Protein AF-A0A0N7L789-F1 (afdb_monomer_lite)

Structure (mmCIF, N/CA/C/O backbone):
data_AF-A0A0N7L789-F1
#
_entry.id   AF-A0A0N7L789-F1
#
loop_
_atom_site.group_PDB
_atom_site.id
_atom_site.type_symbol
_atom_site.label_atom_id
_atom_site.label_alt_id
_atom_site.label_comp_id
_atom_site.label_asym_id
_atom_site.label_entity_id
_atom_site.label_seq_id
_atom_site.pdbx_PDB_ins_code
_atom_site.Cartn_x
_atom_site.Cartn_y
_atom_site.Cartn_z
_atom_site.occupancy
_atom_site.B_iso_or_equiv
_atom_site.auth_seq_id
_atom_site.auth_comp_id
_atom_site.auth_asym_id
_atom_site.auth_atom_id
_atom_site.pdbx_PDB_model_num
ATOM 1 N N . MET A 1 1 ? -2.861 2.658 2.288 1.00 87.25 1 MET A N 1
ATOM 2 C CA . MET A 1 1 ? -3.423 1.443 1.638 1.00 87.25 1 MET A CA 1
ATOM 3 C C . MET A 1 1 ? -4.898 1.288 1.989 1.00 87.25 1 MET A C 1
ATOM 5 O O . MET A 1 1 ? -5.716 1.058 1.113 1.00 87.25 1 MET A O 1
ATOM 9 N N . GLU A 1 2 ? -5.233 1.532 3.246 1.00 91.94 2 GLU A N 1
ATOM 10 C CA . GLU A 1 2 ? -6.555 1.595 3.853 1.00 91.94 2 GLU A CA 1
ATOM 11 C C . GLU A 1 2 ? -7.545 2.447 3.046 1.00 91.94 2 GLU A C 1
ATOM 13 O O . GLU A 1 2 ? -8.594 1.939 2.666 1.00 91.94 2 GLU A O 1
ATOM 18 N N . ARG A 1 3 ? -7.196 3.701 2.699 1.00 93.62 3 ARG A N 1
ATOM 19 C CA . ARG A 1 3 ? -8.057 4.570 1.865 1.00 93.62 3 ARG A CA 1
ATOM 20 C C . ARG A 1 3 ? -8.415 3.917 0.522 1.00 93.62 3 ARG A C 1
ATOM 22 O O . ARG A 1 3 ? -9.584 3.836 0.173 1.00 93.62 3 ARG A O 1
ATOM 29 N N . ALA A 1 4 ? -7.423 3.360 -0.177 1.00 92.62 4 ALA A N 1
ATOM 30 C CA . ALA A 1 4 ? -7.643 2.660 -1.444 1.00 92.62 4 ALA A CA 1
ATOM 31 C C . ALA A 1 4 ? -8.462 1.365 -1.274 1.00 92.62 4 ALA A C 1
ATOM 33 O O . ALA A 1 4 ? -9.243 1.011 -2.151 1.00 92.62 4 ALA A O 1
ATOM 34 N N . ALA A 1 5 ? -8.297 0.655 -0.153 1.00 92.62 5 ALA A N 1
ATOM 35 C CA . ALA A 1 5 ? -9.065 -0.551 0.152 1.00 92.62 5 ALA A CA 1
ATOM 36 C C . ALA A 1 5 ? -10.538 -0.251 0.483 1.00 92.62 5 ALA A C 1
ATOM 38 O O . ALA A 1 5 ? -11.399 -1.080 0.202 1.00 92.62 5 ALA A O 1
ATOM 39 N N . ILE A 1 6 ? -10.829 0.913 1.069 1.00 91.00 6 ILE A N 1
ATOM 40 C CA . ILE A 1 6 ? -12.198 1.371 1.354 1.00 91.00 6 ILE A CA 1
ATOM 41 C C . ILE A 1 6 ? -12.919 1.792 0.070 1.00 91.00 6 ILE A C 1
ATOM 43 O O . ILE A 1 6 ? -14.092 1.482 -0.104 1.00 91.00 6 ILE A O 1
ATOM 47 N N . GLU A 1 7 ? -12.222 2.457 -0.850 1.00 89.38 7 GLU A N 1
ATOM 48 C CA . GLU A 1 7 ? -12.803 2.910 -2.122 1.00 89.38 7 GLU A CA 1
ATOM 49 C C . GLU A 1 7 ? -12.969 1.778 -3.152 1.00 89.38 7 GLU A C 1
ATOM 51 O O . GLU A 1 7 ? -13.727 1.909 -4.114 1.00 89.38 7 GLU A O 1
ATOM 56 N N . ASN A 1 8 ? -12.269 0.655 -2.974 1.00 91.75 8 ASN A N 1
ATOM 57 C CA . ASN A 1 8 ? -12.313 -0.461 -3.909 1.00 91.75 8 ASN A CA 1
ATOM 58 C C . ASN A 1 8 ? -13.435 -1.457 -3.545 1.00 91.75 8 ASN A C 1
ATOM 60 O O . ASN A 1 8 ? -13.334 -2.149 -2.530 1.00 91.75 8 ASN A O 1
ATOM 64 N N . PRO A 1 9 ? -14.452 -1.649 -4.410 1.00 91.50 9 PRO A N 1
ATOM 65 C CA . PRO A 1 9 ? -15.594 -2.521 -4.121 1.00 91.50 9 PRO A CA 1
ATOM 66 C C . PRO A 1 9 ? -15.236 -4.013 -4.027 1.00 91.50 9 PRO A C 1
ATOM 68 O O . PRO A 1 9 ? -16.057 -4.820 -3.599 1.00 91.50 9 PRO A O 1
ATOM 71 N N . LYS A 1 10 ? -14.028 -4.408 -4.450 1.00 93.31 10 LYS A N 1
ATOM 72 C CA . LYS A 1 10 ? -13.547 -5.797 -4.383 1.00 93.31 10 LYS A CA 1
ATOM 73 C C . LYS A 1 10 ? -12.854 -6.129 -3.065 1.00 93.31 10 LYS A C 1
ATOM 75 O O . LYS A 1 10 ? -12.485 -7.282 -2.856 1.00 93.31 10 LYS A O 1
ATOM 80 N N . THR A 1 11 ? -12.630 -5.143 -2.204 1.00 92.75 11 THR A N 1
ATOM 81 C CA . THR A 1 11 ? -11.923 -5.324 -0.938 1.00 92.75 11 THR A CA 1
ATOM 82 C C . THR A 1 11 ? -12.786 -4.894 0.232 1.00 92.75 11 THR A C 1
ATOM 84 O O . THR A 1 11 ? -13.657 -4.041 0.114 1.00 92.75 11 THR A O 1
ATOM 87 N N . LYS A 1 12 ? -12.529 -5.495 1.394 1.00 92.88 12 LYS A N 1
ATOM 88 C CA . LYS A 1 12 ? -13.149 -5.097 2.653 1.00 92.88 12 LYS A CA 1
ATOM 89 C C . LYS A 1 12 ? -12.060 -4.925 3.698 1.00 92.88 12 LYS A C 1
ATOM 91 O O . LYS A 1 12 ? -11.431 -5.898 4.105 1.00 92.88 12 LYS A O 1
ATOM 96 N N . PHE A 1 13 ? -11.833 -3.688 4.126 1.00 94.81 13 PHE A N 1
ATOM 97 C CA . PHE A 1 13 ? -10.891 -3.395 5.201 1.00 94.81 13 PHE A CA 1
ATOM 98 C C . PHE A 1 13 ? -11.554 -3.698 6.550 1.00 94.81 13 PHE A C 1
ATOM 100 O O . PHE A 1 13 ? -12.565 -3.094 6.878 1.00 94.81 13 PHE A O 1
ATOM 107 N N . VAL A 1 14 ? -11.069 -4.686 7.303 1.00 95.56 14 VAL A N 1
ATOM 108 C CA . VAL A 1 14 ? -11.799 -5.200 8.485 1.00 95.56 14 VAL A CA 1
ATOM 109 C C . VAL A 1 14 ? -11.109 -4.931 9.814 1.00 95.56 14 VAL A C 1
ATOM 111 O O . VAL A 1 14 ? -11.782 -4.869 10.843 1.00 95.56 14 VAL A O 1
ATOM 114 N N . ALA A 1 15 ? -9.788 -4.763 9.809 1.00 96.00 15 ALA A N 1
ATOM 115 C CA . ALA A 1 15 ? -9.020 -4.556 11.023 1.00 96.00 15 ALA A CA 1
ATOM 116 C C . ALA A 1 15 ? -7.712 -3.808 10.779 1.00 96.00 15 ALA A C 1
ATOM 118 O O . ALA A 1 15 ? -7.144 -3.865 9.690 1.00 96.00 15 ALA A O 1
ATOM 119 N N . ILE A 1 16 ? -7.217 -3.183 11.843 1.00 95.25 16 ILE A N 1
ATOM 120 C CA . ILE A 1 16 ? -5.899 -2.564 11.940 1.00 95.25 16 ILE A CA 1
ATOM 121 C C . ILE A 1 16 ? -5.268 -2.933 13.286 1.00 95.25 16 ILE A C 1
ATOM 123 O O . ILE A 1 16 ? -5.966 -3.072 14.290 1.00 95.25 16 ILE A O 1
ATOM 127 N N . ASN A 1 17 ? -3.948 -3.100 13.318 1.00 93.06 17 ASN A N 1
ATOM 128 C CA . ASN A 1 17 ? -3.198 -3.235 14.561 1.00 93.06 17 ASN A CA 1
ATOM 129 C C . ASN A 1 17 ? -2.190 -2.103 14.665 1.00 93.06 17 ASN A C 1
ATOM 131 O O . ASN A 1 17 ? -1.364 -1.957 13.769 1.00 93.06 17 ASN A O 1
ATOM 135 N N . GLU A 1 18 ? -2.230 -1.365 15.768 1.00 92.31 18 GLU A N 1
ATOM 136 C CA . GLU A 1 18 ? -1.277 -0.298 16.021 1.00 92.31 18 GLU A CA 1
ATOM 137 C C . GLU A 1 18 ? -0.991 -0.144 17.530 1.00 92.31 18 GLU A C 1
ATOM 139 O O . GLU A 1 18 ? -1.842 0.333 18.289 1.00 92.31 18 GLU A O 1
ATOM 144 N N . PRO A 1 19 ? 0.188 -0.593 18.007 1.00 90.31 19 PRO A N 1
ATOM 145 C CA . PRO A 1 19 ? 0.523 -0.623 19.430 1.00 90.31 19 PRO A CA 1
ATOM 146 C C . PRO A 1 19 ? 1.096 0.691 19.983 1.00 90.31 19 PRO A C 1
ATOM 148 O O . PRO A 1 19 ? 1.382 0.760 21.181 1.00 90.31 19 PRO A O 1
ATOM 151 N N . PHE A 1 20 ? 1.322 1.709 19.147 1.00 90.94 20 PHE A N 1
ATOM 152 C CA . PHE A 1 20 ? 1.989 2.952 19.547 1.00 90.94 20 PHE A CA 1
ATOM 153 C C . PHE A 1 20 ? 1.097 4.193 19.445 1.00 90.94 20 PHE A C 1
ATOM 155 O O . PHE A 1 20 ? 1.514 5.266 19.883 1.00 90.94 20 PHE A O 1
ATOM 162 N N . MET A 1 21 ? -0.123 4.072 18.912 1.00 92.44 21 MET A N 1
ATOM 163 C CA . MET A 1 21 ? -1.049 5.196 18.745 1.00 92.44 21 MET A CA 1
ATOM 164 C C . MET A 1 21 ? -2.389 4.962 19.445 1.00 92.44 21 MET A C 1
ATOM 166 O O . MET A 1 21 ? -2.890 3.844 19.523 1.00 92.44 21 MET A O 1
ATOM 170 N N . GLY A 1 22 ? -2.985 6.045 19.947 1.00 94.00 22 GLY A N 1
ATOM 171 C CA . GLY A 1 22 ? -4.347 6.035 20.480 1.00 94.00 22 GLY A CA 1
ATOM 172 C C . GLY A 1 22 ? -5.397 6.129 19.372 1.00 94.00 22 GLY A C 1
ATOM 173 O O . GLY A 1 22 ? -5.143 6.703 18.314 1.00 94.00 22 GLY A O 1
ATOM 174 N N . LEU A 1 23 ? -6.597 5.609 19.636 1.00 95.12 23 LEU A N 1
ATOM 175 C CA . LEU A 1 23 ? -7.689 5.510 18.660 1.00 95.12 23 LEU A CA 1
ATOM 176 C C . LEU A 1 23 ? -8.078 6.859 18.029 1.00 95.12 23 LEU A C 1
ATOM 178 O O . LEU A 1 23 ? -8.189 6.961 16.810 1.00 95.12 23 LEU A O 1
ATOM 182 N N . GLU A 1 24 ? -8.214 7.908 18.843 1.00 95.31 24 GLU A N 1
ATOM 183 C CA . GLU A 1 24 ? -8.532 9.262 18.359 1.00 95.31 24 GLU A CA 1
ATOM 184 C C . GLU A 1 24 ? -7.444 9.817 17.436 1.00 95.31 24 GLU A C 1
ATOM 186 O O . GLU A 1 24 ? -7.722 10.488 16.441 1.00 95.31 24 GLU A O 1
ATOM 191 N N . TYR A 1 25 ? -6.184 9.495 17.731 1.00 95.81 25 TYR A N 1
ATOM 192 C CA . TYR A 1 25 ? -5.067 9.926 16.906 1.00 95.81 25 TYR A CA 1
ATOM 193 C C . TYR A 1 25 ? -5.020 9.163 15.578 1.00 95.81 25 TYR A C 1
ATOM 195 O O . TYR A 1 25 ? -4.766 9.767 14.538 1.00 95.81 25 TYR A O 1
ATOM 203 N N . MET A 1 26 ? -5.357 7.868 15.582 1.00 96.12 26 MET A N 1
ATOM 204 C CA . MET A 1 26 ? -5.534 7.100 14.346 1.00 96.12 26 MET A CA 1
ATOM 205 C C . MET A 1 26 ? -6.643 7.698 13.473 1.00 96.12 26 MET A C 1
ATOM 207 O O . MET A 1 26 ? -6.434 7.885 12.277 1.00 96.12 26 MET A O 1
ATOM 211 N N . ALA A 1 27 ? -7.796 8.046 14.056 1.00 96.62 27 ALA A N 1
ATOM 212 C CA . ALA A 1 27 ? -8.896 8.684 13.331 1.00 96.62 27 ALA A CA 1
ATOM 213 C C . ALA A 1 27 ? -8.469 10.032 12.726 1.00 96.62 27 ALA A C 1
ATOM 215 O O . ALA A 1 27 ? -8.740 10.307 11.555 1.00 96.62 27 ALA A O 1
ATOM 216 N N . TYR A 1 28 ? -7.737 10.846 13.493 1.00 96.69 28 TYR A N 1
ATOM 217 C CA . TYR A 1 28 ? -7.172 12.106 13.016 1.00 96.69 28 TYR A CA 1
ATOM 218 C C . TYR A 1 28 ? -6.221 11.908 11.824 1.00 96.69 28 TYR A C 1
ATOM 220 O O . TYR A 1 28 ? -6.418 12.540 10.784 1.00 96.69 28 TYR A O 1
ATOM 228 N N . LEU A 1 29 ? -5.234 11.012 11.939 1.00 95.88 29 LEU A N 1
ATOM 229 C CA . LEU A 1 29 ? -4.272 10.725 10.865 1.00 95.88 29 LEU A CA 1
ATOM 230 C C . LEU A 1 29 ? -4.946 10.113 9.635 1.00 95.88 29 LEU A C 1
ATOM 232 O O . LEU A 1 29 ? -4.585 10.423 8.503 1.00 95.88 29 LEU A O 1
ATOM 236 N N . PHE A 1 30 ? -5.974 9.288 9.835 1.00 95.75 30 PHE A N 1
ATOM 237 C CA . PHE A 1 30 ? -6.756 8.767 8.724 1.00 95.75 30 PHE A CA 1
ATOM 238 C C . PHE A 1 30 ? -7.512 9.893 8.006 1.00 95.75 30 PHE A C 1
ATOM 240 O O . PHE A 1 30 ? -7.550 9.921 6.774 1.00 95.75 30 PHE A O 1
ATOM 247 N N . LYS A 1 31 ? -8.097 10.844 8.746 1.00 96.81 31 LYS A N 1
ATOM 248 C CA . LYS A 1 31 ? -8.887 11.951 8.189 1.00 96.81 31 LYS A CA 1
ATOM 249 C C . LYS A 1 31 ? -8.030 13.000 7.485 1.00 96.81 31 LYS A C 1
ATOM 251 O O . LYS A 1 31 ? -8.480 13.549 6.479 1.00 96.81 31 LYS A O 1
ATOM 256 N N . TYR A 1 32 ? -6.828 13.279 7.977 1.00 96.62 32 TYR A N 1
ATOM 257 C CA . TYR A 1 32 ? -5.975 14.358 7.485 1.00 96.62 32 TYR A CA 1
ATOM 258 C C . TYR A 1 32 ? -4.617 13.829 7.032 1.00 96.62 32 TYR A C 1
ATOM 260 O O . TYR A 1 32 ? -3.809 13.390 7.840 1.00 96.62 32 TYR A O 1
ATOM 268 N N . ASP A 1 33 ? -4.359 13.939 5.730 1.00 95.44 33 ASP A N 1
ATOM 269 C CA . ASP A 1 33 ? -3.074 13.609 5.118 1.00 95.44 33 ASP A CA 1
ATOM 270 C C . ASP A 1 33 ? -2.545 14.851 4.388 1.00 95.44 33 ASP A C 1
ATOM 272 O O . ASP A 1 33 ? -3.302 15.555 3.711 1.00 95.44 33 ASP A O 1
ATOM 276 N N . LEU A 1 34 ? -1.261 15.160 4.560 1.00 93.06 34 LEU A N 1
ATOM 277 C CA . LEU A 1 34 ? -0.644 16.339 3.950 1.00 93.06 34 LEU A CA 1
ATOM 278 C C . LEU A 1 34 ? -0.497 16.187 2.429 1.00 93.06 34 LEU A C 1
ATOM 280 O O . LEU A 1 34 ? -0.681 17.152 1.688 1.00 93.06 34 LEU A O 1
ATOM 284 N N . THR A 1 35 ? -0.193 14.977 1.970 1.00 91.44 35 THR A N 1
ATOM 285 C CA . THR A 1 35 ? 0.057 14.637 0.570 1.00 91.44 35 THR A CA 1
ATOM 286 C C . THR A 1 35 ? -1.251 14.321 -0.145 1.00 91.44 35 THR A C 1
ATOM 288 O O . THR A 1 35 ? -1.586 14.939 -1.155 1.00 91.44 35 THR A O 1
ATOM 291 N N . HIS A 1 36 ? -2.037 13.399 0.409 1.00 92.38 36 HIS A N 1
ATOM 292 C CA . HIS A 1 36 ? -3.281 12.906 -0.187 1.00 92.38 36 HIS A CA 1
ATOM 293 C C . HIS A 1 36 ? -4.522 13.663 0.293 1.00 92.38 36 HIS A C 1
ATOM 295 O O . HIS A 1 36 ? -5.647 13.230 0.047 1.00 92.38 36 HIS A O 1
ATOM 301 N N . ARG A 1 37 ? -4.322 14.808 0.957 1.00 93.81 37 ARG A N 1
ATOM 302 C CA . ARG A 1 37 ? -5.371 15.710 1.448 1.00 93.81 37 ARG A CA 1
ATOM 303 C C . ARG A 1 37 ? -6.307 15.035 2.462 1.00 93.81 37 ARG A C 1
ATOM 305 O O . ARG A 1 37 ? -6.108 13.913 2.941 1.00 93.81 37 ARG A O 1
ATOM 312 N N . LYS A 1 38 ? -7.339 15.785 2.841 1.00 96.62 38 LYS A N 1
ATOM 313 C CA . LYS A 1 38 ? -8.399 15.338 3.741 1.00 96.62 38 LYS A CA 1
ATOM 314 C C . LYS A 1 38 ? -9.193 14.195 3.099 1.00 96.62 38 LYS A C 1
ATOM 316 O O . LYS A 1 38 ? -9.591 14.302 1.945 1.00 96.62 38 LYS A O 1
ATOM 321 N N . PHE A 1 39 ? -9.466 13.140 3.862 1.00 96.31 39 PHE A N 1
ATOM 322 C CA . PHE A 1 39 ? -10.419 12.108 3.462 1.00 96.31 39 PHE A CA 1
ATOM 323 C C . PHE A 1 39 ? -11.837 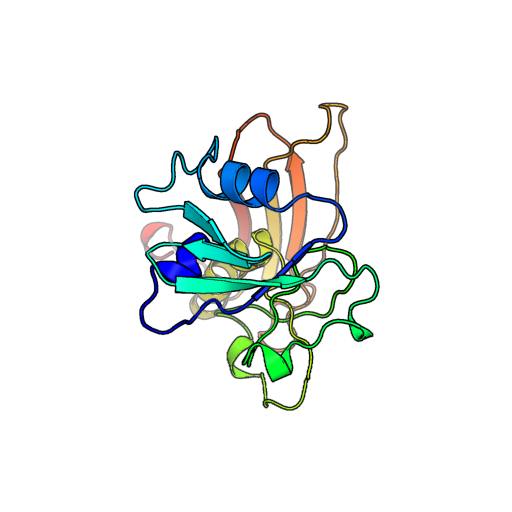12.689 3.466 1.00 96.31 39 PHE A C 1
ATOM 325 O O . PHE A 1 39 ? -12.246 13.339 4.437 1.00 96.31 39 PHE A O 1
ATOM 332 N N . ASN A 1 40 ? -12.588 12.493 2.386 1.00 94.25 40 ASN A N 1
ATOM 333 C CA . ASN A 1 40 ? -13.830 13.237 2.166 1.00 94.25 40 ASN A CA 1
ATOM 334 C C . ASN A 1 40 ? -15.003 12.739 3.022 1.00 94.25 40 ASN A C 1
ATOM 336 O O . ASN A 1 40 ? -15.857 13.542 3.387 1.00 94.25 40 ASN A O 1
ATOM 340 N N . ASP A 1 41 ? -14.996 11.471 3.425 1.00 95.06 41 ASP A N 1
ATOM 341 C CA . ASP A 1 41 ? -16.125 10.826 4.105 1.00 95.06 41 ASP A CA 1
ATOM 342 C C . ASP A 1 41 ? -15.936 10.711 5.633 1.00 95.06 41 ASP A C 1
ATOM 344 O O . ASP A 1 41 ? -14.925 11.170 6.178 1.00 95.06 41 ASP A O 1
ATOM 348 N N . SER A 1 42 ? -16.914 10.171 6.360 1.00 95.75 42 SER A N 1
ATOM 349 C CA . SER A 1 42 ? -16.911 10.085 7.822 1.00 95.75 42 SER A CA 1
ATOM 350 C C . SER A 1 42 ? -15.785 9.199 8.357 1.00 95.75 42 SER A C 1
ATOM 352 O O . SER A 1 42 ? -15.451 8.151 7.804 1.00 95.75 42 SER A O 1
ATOM 354 N N . VAL A 1 43 ? -15.176 9.666 9.447 1.00 97.06 43 VAL A N 1
ATOM 355 C CA . VAL A 1 43 ? -14.145 8.954 10.206 1.00 97.06 43 VAL A CA 1
ATOM 356 C C . VAL A 1 43 ? -14.427 9.244 11.669 1.00 97.06 43 VAL A C 1
ATOM 358 O O . VAL A 1 43 ? -14.306 10.386 12.111 1.00 97.06 43 VAL A O 1
ATOM 361 N N . GLU A 1 44 ? -14.849 8.220 12.390 1.00 96.38 44 GLU A N 1
ATOM 362 C CA . GLU A 1 44 ? -15.321 8.303 13.766 1.00 96.38 44 GLU A CA 1
ATOM 363 C C . GLU A 1 44 ? -14.694 7.183 14.600 1.00 96.38 44 GLU A C 1
ATOM 365 O O . GLU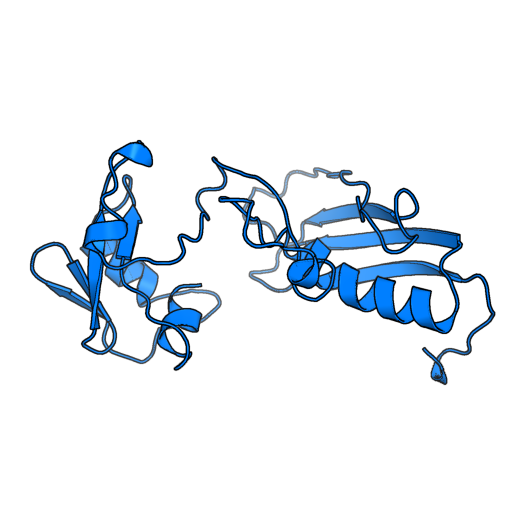 A 1 44 ? -14.157 6.204 14.073 1.00 96.38 44 GLU A O 1
ATOM 370 N N . THR A 1 45 ? -14.780 7.310 15.918 1.00 96.75 45 THR A N 1
ATOM 371 C CA . THR A 1 45 ? -14.369 6.281 16.871 1.00 96.75 45 THR A CA 1
ATOM 372 C C . THR A 1 45 ? -15.603 5.772 17.613 1.00 96.75 45 THR A C 1
ATOM 374 O O . THR A 1 45 ? -16.497 6.535 17.984 1.00 96.75 45 THR A O 1
ATOM 377 N N . LYS A 1 46 ? -15.710 4.455 17.813 1.00 94.00 46 LYS A N 1
ATOM 378 C CA . LYS A 1 46 ? -16.832 3.852 18.544 1.00 94.00 46 LYS A CA 1
ATOM 379 C C . LYS A 1 46 ? -16.402 2.577 19.249 1.00 94.00 46 LYS A C 1
ATOM 381 O O . LYS A 1 46 ? -16.000 1.617 18.601 1.00 94.00 46 LYS A O 1
ATOM 386 N N . ILE A 1 47 ? -16.546 2.549 20.576 1.00 91.25 47 ILE A N 1
ATOM 387 C CA . ILE A 1 47 ? -16.343 1.351 21.415 1.00 91.25 47 ILE A CA 1
ATOM 388 C C . ILE A 1 47 ? -14.996 0.673 21.086 1.00 91.25 47 ILE A C 1
ATOM 390 O O . ILE A 1 47 ? -14.941 -0.490 20.697 1.00 91.25 47 ILE A O 1
ATOM 394 N N . GLY A 1 48 ? -13.901 1.437 21.150 1.00 92.75 48 GLY A N 1
ATOM 395 C CA . GLY A 1 48 ? -12.552 0.920 20.886 1.00 92.75 48 GLY A CA 1
ATOM 396 C C . GLY A 1 48 ? -12.223 0.635 19.415 1.00 92.75 48 GLY A C 1
ATOM 397 O O . GLY A 1 48 ? -11.125 0.172 19.141 1.00 92.75 48 GLY A O 1
ATOM 398 N N . ASN A 1 49 ? -13.130 0.919 18.476 1.00 96.06 49 ASN A N 1
ATOM 399 C CA . ASN A 1 49 ? -12.962 0.661 17.046 1.00 96.06 49 ASN A CA 1
ATOM 400 C C . ASN A 1 49 ? -13.023 1.953 16.225 1.00 96.06 49 ASN A C 1
ATOM 402 O O . ASN A 1 49 ? -13.554 2.967 16.686 1.00 96.06 49 ASN A O 1
ATOM 406 N N . LEU A 1 50 ? -12.523 1.901 14.990 1.00 96.38 50 LEU A N 1
ATOM 407 C CA . LEU A 1 50 ? -12.747 2.960 14.006 1.00 96.38 50 LEU A CA 1
ATOM 408 C C . LEU A 1 50 ? -14.052 2.692 13.255 1.00 96.38 50 LEU A C 1
ATOM 410 O O . LEU A 1 50 ? -14.413 1.542 13.003 1.00 96.38 50 LEU A O 1
ATOM 414 N N . VAL A 1 51 ? -14.747 3.754 12.875 1.00 96.56 51 VAL A N 1
ATOM 415 C CA . VAL A 1 51 ? -15.907 3.709 11.988 1.00 96.56 51 VAL A CA 1
ATOM 416 C C . VAL A 1 51 ? -15.617 4.632 10.813 1.00 96.56 51 VAL A C 1
ATOM 418 O O . VAL A 1 51 ? -15.523 5.844 10.984 1.00 96.56 51 VAL A O 1
ATOM 421 N N . ILE A 1 52 ? -15.431 4.061 9.626 1.00 95.44 52 ILE A N 1
ATOM 422 C CA . ILE A 1 52 ? -15.045 4.799 8.419 1.00 95.44 52 ILE A CA 1
ATOM 423 C C . ILE A 1 52 ? -16.119 4.574 7.367 1.00 95.44 52 ILE A C 1
ATOM 425 O O . ILE A 1 52 ? -16.401 3.425 7.037 1.00 95.44 52 ILE A O 1
ATOM 429 N N . THR A 1 53 ? -16.761 5.638 6.879 1.00 93.88 53 THR A N 1
ATOM 430 C CA . THR A 1 53 ? -17.897 5.522 5.940 1.00 93.88 53 THR A CA 1
ATOM 431 C C . THR A 1 53 ? -18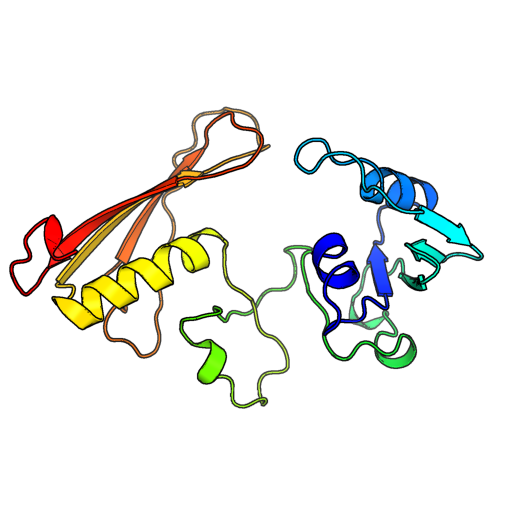.993 4.585 6.494 1.00 93.88 53 THR A C 1
ATOM 433 O O . THR A 1 53 ? -19.588 3.767 5.799 1.00 93.88 53 THR A O 1
ATOM 436 N N . GLY A 1 54 ? -19.218 4.630 7.813 1.00 92.88 54 GLY A N 1
ATOM 437 C CA . GLY A 1 54 ? -20.157 3.744 8.518 1.00 92.88 54 GLY A CA 1
ATOM 438 C C . GLY A 1 54 ? -19.689 2.290 8.709 1.00 92.88 54 GLY A C 1
ATOM 439 O O . GLY A 1 54 ? -20.343 1.531 9.426 1.00 92.88 54 GLY A O 1
ATOM 440 N N . GLN A 1 55 ? -18.552 1.887 8.137 1.00 92.81 55 GLN A N 1
ATOM 441 C CA . GLN A 1 55 ? -17.972 0.561 8.326 1.00 92.81 55 GLN A CA 1
ATOM 442 C C . GLN A 1 55 ? -17.139 0.496 9.607 1.00 92.81 55 GLN A C 1
ATOM 444 O O . GLN A 1 55 ? -16.212 1.279 9.799 1.00 92.81 55 GLN A O 1
ATOM 449 N N . VAL A 1 56 ? -17.426 -0.490 10.460 1.00 95.50 56 VAL A N 1
ATOM 450 C CA . VAL A 1 56 ? -16.642 -0.757 11.674 1.00 95.50 56 VAL A CA 1
ATOM 451 C C . VAL A 1 56 ? -15.350 -1.495 11.319 1.00 95.50 56 VAL A C 1
ATOM 453 O O . VAL A 1 56 ? -15.390 -2.565 10.709 1.00 95.50 56 VAL A O 1
ATOM 456 N N . ILE A 1 57 ? -14.219 -0.940 11.748 1.00 96.44 57 ILE A N 1
ATOM 457 C CA . ILE A 1 57 ? -12.874 -1.496 11.600 1.00 96.44 57 ILE A CA 1
ATOM 458 C C . ILE A 1 57 ? -12.357 -1.872 12.986 1.00 96.44 57 ILE A C 1
ATOM 460 O O . ILE A 1 57 ? -12.228 -1.009 13.859 1.00 96.44 57 ILE A O 1
ATOM 464 N N . GLN A 1 58 ? -12.051 -3.153 13.185 1.00 96.38 58 GLN A N 1
ATOM 465 C CA . GLN A 1 58 ? -11.548 -3.638 14.468 1.00 96.38 58 GLN A CA 1
ATOM 466 C C . GLN A 1 58 ? -10.132 -3.128 14.731 1.00 96.38 58 GLN A C 1
ATOM 468 O O . GLN A 1 58 ? -9.261 -3.253 13.871 1.00 96.38 58 GLN A O 1
ATOM 473 N N . VAL A 1 59 ? -9.892 -2.572 15.916 1.00 96.19 59 VAL A N 1
ATOM 474 C CA . VAL A 1 59 ? -8.572 -2.044 16.285 1.00 96.19 59 VAL A CA 1
ATOM 475 C C . VAL A 1 59 ? -7.917 -2.946 17.321 1.00 96.19 59 VAL A C 1
ATOM 477 O O . VAL A 1 59 ? -8.480 -3.234 18.376 1.00 96.19 59 VAL A O 1
ATOM 480 N N . PHE A 1 60 ? -6.693 -3.366 17.024 1.00 94.81 60 PHE A N 1
ATOM 481 C CA . PHE A 1 60 ? -5.808 -4.074 17.938 1.00 94.81 60 PHE A CA 1
ATOM 482 C C . PHE A 1 60 ? -4.620 -3.183 18.314 1.00 94.81 60 PHE A C 1
ATOM 484 O O . PHE A 1 60 ? -4.260 -2.259 17.588 1.00 94.81 60 PHE A O 1
ATOM 491 N N . SER A 1 61 ? -3.997 -3.463 19.457 1.00 93.00 61 SER A N 1
ATOM 492 C CA . SER A 1 61 ? -2.836 -2.709 19.954 1.00 93.00 61 SER A CA 1
ATOM 493 C C . SER A 1 61 ? -1.764 -3.661 20.498 1.00 93.00 61 SER A C 1
ATOM 495 O O . SER A 1 61 ? -1.206 -3.482 21.579 1.00 93.00 61 SER A O 1
ATOM 497 N N . ALA A 1 62 ? -1.515 -4.754 19.773 1.00 87.31 62 ALA A N 1
ATOM 498 C CA . ALA A 1 62 ? -0.548 -5.772 20.163 1.00 87.31 62 ALA A CA 1
ATOM 499 C C . ALA A 1 62 ? 0.815 -5.516 19.508 1.00 87.31 62 ALA A C 1
ATOM 501 O O . ALA A 1 62 ? 0.918 -5.291 18.303 1.00 87.31 62 ALA A O 1
ATOM 502 N N . ARG A 1 63 ? 1.885 -5.604 20.307 1.00 83.69 63 ARG A N 1
ATOM 503 C CA . ARG A 1 63 ? 3.269 -5.540 19.805 1.00 83.69 63 ARG A CA 1
ATOM 504 C C . ARG A 1 63 ? 3.725 -6.837 19.149 1.00 83.69 63 ARG A C 1
ATOM 506 O O . ARG A 1 63 ? 4.505 -6.802 18.208 1.00 83.69 63 ARG A O 1
ATOM 513 N N . ASN A 1 64 ? 3.277 -7.975 19.677 1.00 77.25 64 ASN A N 1
ATOM 514 C CA . ASN A 1 64 ? 3.580 -9.279 19.101 1.00 77.25 64 ASN A CA 1
ATOM 515 C C . ASN A 1 64 ? 2.472 -9.645 18.099 1.00 77.25 64 ASN A C 1
ATOM 517 O O . ASN A 1 64 ? 1.326 -9.803 18.535 1.00 77.25 64 ASN A O 1
ATOM 521 N N . PRO A 1 65 ? 2.790 -9.835 16.803 1.00 78.88 65 PRO A N 1
ATOM 522 C CA . PRO A 1 65 ? 1.800 -10.187 15.788 1.00 78.88 65 PRO A CA 1
ATOM 523 C C . PRO A 1 65 ? 1.001 -11.454 16.111 1.00 78.88 65 PRO A C 1
ATOM 525 O O . PRO A 1 65 ? -0.174 -11.548 15.770 1.00 78.88 65 PRO A O 1
ATOM 528 N N . SER A 1 66 ? 1.611 -12.401 16.832 1.00 78.62 66 SER A N 1
ATOM 529 C CA . SER A 1 66 ? 0.978 -13.670 17.225 1.00 78.62 66 SER A CA 1
ATOM 530 C C . SER A 1 66 ? -0.203 -13.481 18.183 1.00 78.62 66 SER A C 1
ATOM 532 O O . SER A 1 66 ? -1.049 -14.360 18.301 1.00 78.62 66 SER A O 1
ATOM 534 N N . GLY A 1 67 ? -0.263 -12.344 18.886 1.00 78.94 67 GLY A N 1
ATOM 535 C CA . GLY A 1 67 ? -1.366 -12.007 19.788 1.00 78.94 67 GLY A CA 1
ATOM 536 C C . GLY A 1 67 ? -2.584 -11.409 19.081 1.00 78.94 67 GLY A C 1
ATOM 537 O O . GLY A 1 67 ? -3.609 -11.182 19.725 1.00 78.94 67 GLY A O 1
ATOM 538 N N . ILE A 1 68 ? -2.495 -11.132 17.778 1.00 85.81 68 ILE A N 1
ATOM 539 C CA . ILE A 1 68 ? -3.557 -10.455 17.038 1.00 85.81 68 ILE A CA 1
ATOM 540 C C . ILE A 1 68 ? -4.532 -11.491 16.484 1.00 85.81 68 ILE A C 1
ATOM 542 O O . ILE A 1 68 ? -4.175 -12.382 15.716 1.00 85.81 68 ILE A O 1
ATOM 546 N N . SER A 1 69 ? -5.803 -11.360 16.854 1.00 91.06 69 SER A N 1
ATOM 547 C CA . SER A 1 69 ? -6.857 -12.297 16.454 1.00 91.06 69 SER A CA 1
ATOM 548 C C . SER A 1 69 ? -7.437 -11.971 15.071 1.00 91.06 69 SER A C 1
ATOM 550 O O . SER A 1 69 ? -8.644 -11.771 14.936 1.00 91.06 69 SER A O 1
ATOM 552 N N . TRP A 1 70 ? -6.596 -11.951 14.032 1.00 89.00 70 TRP A N 1
ATOM 553 C CA . TRP A 1 70 ? -6.982 -11.596 12.655 1.00 89.00 70 TRP A CA 1
ATOM 554 C C . TRP A 1 70 ? -8.184 -12.388 12.125 1.00 89.00 70 TRP A C 1
ATOM 556 O O . TRP A 1 70 ? -9.101 -11.813 11.538 1.00 89.00 70 TRP A O 1
ATOM 566 N N . GLY A 1 71 ? -8.229 -13.697 12.396 1.00 88.19 71 GLY A N 1
ATOM 567 C CA . GLY A 1 71 ? -9.335 -14.559 11.970 1.00 88.19 71 GLY A CA 1
ATOM 568 C C . GLY A 1 71 ? -10.681 -14.173 12.593 1.00 88.19 71 GLY A C 1
ATOM 569 O O . GLY A 1 71 ? -11.701 -14.218 11.913 1.00 88.19 71 GLY A O 1
ATOM 570 N N . LYS A 1 72 ? -10.697 -13.703 13.851 1.00 90.88 72 LYS A N 1
ATOM 571 C CA . LYS A 1 72 ? -11.926 -13.206 14.503 1.00 90.88 72 LYS A CA 1
ATOM 572 C C . LYS A 1 72 ? -12.414 -11.892 13.894 1.00 90.88 72 LYS A C 1
ATOM 574 O O . LYS A 1 72 ? -13.611 -11.625 13.909 1.00 90.88 72 LYS A O 1
ATOM 579 N N . ALA A 1 73 ? -11.501 -11.101 13.336 1.00 92.19 73 ALA A N 1
ATOM 580 C CA . ALA A 1 73 ? -11.847 -9.906 12.580 1.00 92.19 73 ALA A CA 1
ATOM 581 C C . ALA A 1 73 ? -12.321 -10.209 11.146 1.00 92.19 73 ALA A C 1
ATOM 583 O O . ALA A 1 73 ? -12.758 -9.301 10.444 1.00 92.19 73 ALA A O 1
ATOM 584 N N . GLY A 1 74 ? -12.249 -11.470 10.701 1.00 92.62 74 GLY A N 1
ATOM 585 C CA . GLY A 1 74 ? -12.603 -11.870 9.339 1.00 92.62 74 GLY A CA 1
ATOM 586 C C . GLY A 1 74 ? -11.550 -11.494 8.294 1.00 92.62 74 GLY A C 1
ATOM 587 O O . GLY A 1 74 ? -11.883 -11.371 7.118 1.00 92.62 74 GLY A O 1
ATOM 588 N N . ALA A 1 75 ? -10.295 -11.277 8.700 1.00 91.69 75 ALA A N 1
ATOM 589 C CA . ALA A 1 75 ? -9.217 -10.960 7.771 1.00 91.69 75 ALA A CA 1
ATOM 590 C C . ALA A 1 75 ? -8.770 -12.214 6.999 1.00 91.69 75 ALA A C 1
ATOM 592 O O . ALA A 1 75 ? -8.356 -13.205 7.599 1.00 91.69 75 ALA A O 1
ATOM 593 N N . THR A 1 76 ? -8.828 -12.152 5.667 1.00 90.94 76 THR A N 1
ATOM 594 C CA . THR A 1 76 ? -8.293 -13.195 4.768 1.00 90.94 76 THR A CA 1
ATOM 595 C C . THR A 1 76 ? -6.835 -12.933 4.396 1.00 90.94 76 THR A C 1
ATOM 597 O O . THR A 1 76 ? -6.048 -13.863 4.268 1.00 90.94 76 THR A O 1
ATOM 600 N N . TYR A 1 77 ? -6.473 -11.657 4.256 1.00 87.94 77 TYR A N 1
ATOM 601 C CA . TYR A 1 77 ? -5.120 -11.200 3.968 1.00 87.94 77 TYR A CA 1
ATOM 602 C C . TYR A 1 77 ? -4.710 -10.172 5.017 1.00 87.94 77 TYR A C 1
ATOM 604 O O . TYR A 1 77 ? -5.524 -9.346 5.432 1.00 87.94 77 TYR A O 1
ATOM 612 N N . VAL A 1 78 ? -3.440 -10.208 5.416 1.00 87.00 78 VAL A N 1
ATOM 613 C CA . VAL A 1 78 ? -2.835 -9.208 6.299 1.00 87.00 78 VAL A CA 1
ATOM 614 C C . VAL A 1 78 ? -1.758 -8.490 5.501 1.00 87.00 78 VAL A C 1
ATOM 616 O O . VAL A 1 78 ? -0.823 -9.118 5.008 1.00 87.00 78 VAL A O 1
ATOM 619 N N . CYS A 1 79 ? -1.902 -7.176 5.346 1.00 88.12 79 CYS A N 1
ATOM 620 C CA . CYS A 1 79 ? -0.833 -6.361 4.789 1.00 88.12 79 CYS A CA 1
ATOM 621 C C . CYS A 1 79 ? 0.097 -5.961 5.924 1.00 88.12 79 CYS A C 1
ATOM 623 O O . CYS A 1 79 ? -0.322 -5.252 6.837 1.00 88.12 79 CYS A O 1
ATOM 625 N N . GLU A 1 80 ? 1.340 -6.429 5.858 1.00 85.00 80 GLU A N 1
ATOM 626 C CA . GLU A 1 80 ? 2.352 -6.016 6.813 1.00 85.00 80 GLU A CA 1
ATOM 627 C C . GLU A 1 80 ? 3.151 -4.816 6.278 1.00 85.00 80 GLU A C 1
ATOM 629 O O . GLU A 1 80 ? 3.925 -4.928 5.325 1.00 85.00 80 GLU A O 1
ATOM 634 N N . SER A 1 81 ? 2.941 -3.658 6.899 1.00 85.31 81 SER A N 1
ATOM 635 C CA . SER A 1 81 ? 3.559 -2.368 6.599 1.00 85.31 81 SER A CA 1
ATOM 636 C C . SER A 1 81 ? 4.347 -1.767 7.775 1.00 85.31 81 SER A C 1
ATOM 638 O O . SER A 1 81 ? 4.762 -0.614 7.686 1.00 85.31 81 SER A O 1
ATOM 640 N N . THR A 1 82 ? 4.606 -2.521 8.853 1.00 80.88 82 THR A N 1
ATOM 641 C CA . THR A 1 82 ? 5.476 -2.084 9.969 1.00 80.88 82 THR A CA 1
ATOM 642 C C . THR A 1 82 ? 6.947 -1.970 9.566 1.00 80.88 82 THR A C 1
ATOM 644 O O . THR A 1 82 ? 7.717 -1.255 10.203 1.00 80.88 82 THR A O 1
ATOM 647 N N . GLY A 1 83 ? 7.359 -2.698 8.521 1.00 72.00 83 GLY A N 1
ATOM 648 C CA . GLY A 1 83 ? 8.748 -2.767 8.062 1.00 72.00 83 GLY A CA 1
ATOM 649 C C . GLY A 1 83 ? 9.661 -3.671 8.899 1.00 72.00 83 GLY A C 1
ATOM 650 O O . GLY A 1 83 ? 10.856 -3.731 8.619 1.00 72.00 83 GLY A O 1
ATOM 651 N N . VAL A 1 84 ? 9.124 -4.387 9.895 1.00 69.69 84 VAL A N 1
ATOM 652 C CA . VAL A 1 84 ? 9.902 -5.259 10.798 1.00 69.69 84 VAL A CA 1
ATOM 653 C C . VAL A 1 84 ? 9.874 -6.730 10.358 1.00 69.69 84 VAL A C 1
ATOM 655 O O . VAL A 1 84 ? 10.855 -7.446 10.556 1.00 69.69 84 VAL A O 1
ATOM 658 N N . PHE A 1 85 ? 8.796 -7.183 9.708 1.00 61.78 85 PHE A N 1
ATOM 659 C CA . PHE A 1 85 ? 8.600 -8.580 9.298 1.00 61.78 85 PHE A CA 1
ATOM 660 C C . PHE A 1 85 ? 8.460 -8.669 7.760 1.00 61.78 85 PHE A C 1
ATOM 662 O O . PHE A 1 85 ? 7.495 -8.152 7.205 1.00 61.78 85 PHE A O 1
ATOM 669 N N . ILE A 1 86 ? 9.431 -9.266 7.042 1.00 57.38 86 ILE A N 1
ATOM 670 C CA . ILE A 1 86 ? 9.542 -9.171 5.561 1.00 57.38 86 ILE A CA 1
ATOM 671 C C . ILE A 1 86 ? 9.867 -10.507 4.841 1.00 57.38 86 ILE A C 1
ATOM 673 O O . ILE A 1 86 ? 10.764 -11.233 5.257 1.00 57.38 86 ILE A O 1
ATOM 677 N N . ALA A 1 87 ? 9.188 -10.790 3.713 1.00 51.84 87 ALA A N 1
ATOM 678 C CA . ALA A 1 87 ? 9.463 -11.848 2.698 1.00 51.84 87 ALA A CA 1
ATOM 679 C C . ALA A 1 87 ? 8.831 -11.440 1.337 1.00 51.84 87 ALA A C 1
ATOM 681 O O . ALA A 1 87 ? 7.814 -10.782 1.439 1.00 51.84 87 ALA A O 1
ATOM 682 N N . PHE A 1 88 ? 9.336 -11.761 0.110 1.00 51.66 88 PHE A N 1
ATOM 683 C CA . PHE A 1 88 ? 9.061 -10.962 -1.136 1.00 51.66 88 PHE A CA 1
ATOM 684 C C . PHE A 1 88 ? 8.364 -11.547 -2.407 1.00 51.66 88 PHE A C 1
A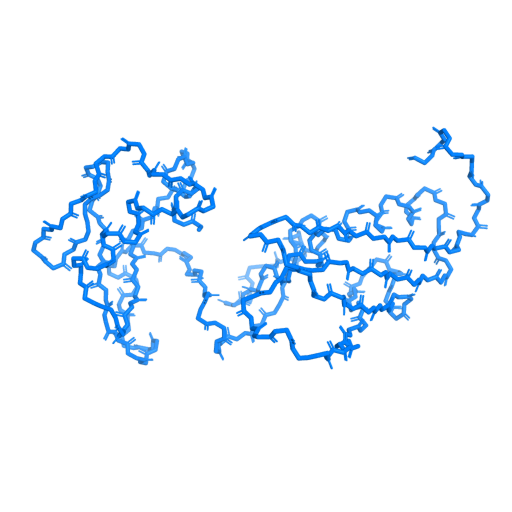TOM 686 O O . PHE A 1 88 ? 8.788 -12.596 -2.871 1.00 51.66 88 PHE A O 1
ATOM 693 N N . TYR A 1 89 ? 7.428 -10.782 -3.041 1.00 53.94 89 TYR A N 1
ATOM 694 C CA . TYR A 1 89 ? 6.812 -10.933 -4.404 1.00 53.94 89 TYR A CA 1
ATOM 695 C C . TYR A 1 89 ? 6.487 -9.551 -5.075 1.00 53.94 89 TYR A C 1
ATOM 697 O O . TYR A 1 89 ? 6.583 -8.525 -4.411 1.00 53.94 89 TYR A O 1
ATOM 705 N N . VAL A 1 90 ? 6.173 -9.463 -6.385 1.00 51.53 90 VAL A N 1
ATOM 706 C CA . VAL A 1 90 ? 5.912 -8.200 -7.147 1.00 51.53 90 VAL A CA 1
ATOM 707 C C . VAL A 1 90 ? 4.686 -8.340 -8.080 1.00 51.53 90 VAL A C 1
ATOM 709 O O . VAL A 1 90 ? 4.639 -9.242 -8.926 1.00 51.53 90 VAL A O 1
ATOM 712 N N . MET A 1 91 ? 3.721 -7.411 -8.013 1.00 52.41 91 MET A N 1
ATOM 713 C CA . MET A 1 91 ? 2.563 -7.374 -8.930 1.00 52.41 91 MET A CA 1
ATOM 714 C C . MET A 1 91 ? 2.964 -7.009 -10.369 1.00 52.41 91 MET A C 1
ATOM 716 O O . MET A 1 91 ? 3.760 -6.109 -10.599 1.00 52.41 91 MET A O 1
ATOM 720 N N . GLY A 1 92 ? 2.416 -7.719 -11.361 1.00 51.22 92 GLY A N 1
ATOM 721 C CA . GLY A 1 92 ? 2.752 -7.542 -12.785 1.00 51.22 92 GLY A CA 1
ATOM 722 C C . GLY A 1 92 ? 3.994 -8.304 -13.271 1.00 51.22 92 GLY A C 1
ATOM 723 O O . GLY A 1 92 ? 4.167 -8.459 -14.475 1.00 51.22 92 GLY A O 1
ATOM 724 N N . MET A 1 93 ? 4.810 -8.838 -12.358 1.00 56.72 93 MET A N 1
ATOM 725 C CA . MET A 1 93 ? 6.048 -9.552 -12.684 1.00 56.72 93 MET A CA 1
ATOM 726 C C . MET A 1 93 ? 5.911 -11.047 -12.388 1.00 56.72 93 MET A C 1
ATOM 728 O O . MET A 1 93 ? 5.652 -11.818 -13.304 1.00 56.72 93 MET A O 1
ATOM 732 N N . ASN A 1 94 ? 5.963 -11.435 -11.113 1.00 54.88 94 ASN A N 1
ATOM 733 C CA . ASN A 1 94 ? 5.912 -12.833 -10.672 1.00 54.88 94 ASN A CA 1
ATOM 734 C C . ASN A 1 94 ? 4.675 -13.159 -9.815 1.00 54.88 94 ASN A C 1
ATOM 736 O O . ASN A 1 94 ? 4.556 -14.249 -9.270 1.00 54.88 94 ASN A O 1
ATOM 740 N N . HIS A 1 95 ? 3.718 -12.230 -9.697 1.00 57.59 95 HIS A N 1
ATOM 741 C CA . HIS A 1 95 ? 2.460 -12.463 -8.969 1.00 57.59 95 HIS A CA 1
ATOM 742 C C . HIS A 1 95 ? 1.634 -13.665 -9.460 1.00 57.59 95 HIS A C 1
ATOM 744 O O . HIS A 1 95 ? 0.796 -14.157 -8.712 1.00 57.59 95 HIS A O 1
ATOM 750 N N . LYS A 1 96 ? 1.848 -14.132 -10.699 1.00 61.75 96 LYS A N 1
ATOM 751 C CA . LYS A 1 96 ? 1.197 -15.335 -11.248 1.00 61.75 96 LYS A CA 1
ATOM 752 C C . LYS A 1 96 ? 1.915 -16.635 -10.887 1.00 61.75 96 LYS A C 1
ATOM 754 O O . LYS A 1 96 ? 1.313 -17.693 -11.006 1.00 61.75 96 LYS A O 1
ATOM 759 N N . ASP A 1 97 ? 3.154 -16.542 -10.419 1.00 63.28 97 ASP A N 1
ATOM 760 C CA . ASP A 1 97 ? 3.964 -17.688 -9.998 1.00 63.28 97 ASP A CA 1
ATOM 761 C C . ASP A 1 97 ? 3.691 -18.053 -8.530 1.00 63.28 97 ASP A C 1
ATOM 763 O O . ASP A 1 97 ? 4.280 -18.986 -7.987 1.00 63.28 97 ASP A O 1
ATOM 767 N N . TYR A 1 98 ? 2.798 -17.306 -7.871 1.00 60.66 98 TYR A N 1
ATOM 768 C CA . TYR A 1 98 ? 2.314 -17.624 -6.540 1.00 60.66 98 TYR A CA 1
ATOM 769 C C . TYR A 1 98 ? 1.354 -18.816 -6.608 1.00 60.66 98 TYR A C 1
ATOM 771 O O . TYR A 1 98 ? 0.226 -18.708 -7.085 1.00 60.66 98 TYR A O 1
ATOM 779 N N . ASP A 1 99 ? 1.806 -19.950 -6.089 1.00 63.91 99 ASP A N 1
ATOM 780 C CA . ASP A 1 99 ? 1.079 -21.222 -6.060 1.00 63.91 99 ASP A CA 1
ATOM 781 C C . ASP A 1 99 ? 0.100 -21.351 -4.875 1.00 63.91 99 ASP A C 1
ATOM 783 O O . ASP A 1 99 ? -0.486 -22.410 -4.659 1.00 63.91 99 ASP A O 1
ATOM 787 N N . GLY A 1 100 ? -0.072 -20.287 -4.082 1.00 60.62 100 GLY A N 1
ATOM 788 C CA . GLY A 1 100 ? -0.908 -20.301 -2.880 1.00 60.62 100 GLY A CA 1
ATOM 789 C C . GLY A 1 100 ? -0.273 -20.992 -1.670 1.00 60.62 100 GLY A C 1
ATOM 790 O O . GLY A 1 100 ? -0.882 -21.002 -0.602 1.00 60.62 100 GLY A O 1
ATOM 791 N N . SER A 1 101 ? 0.936 -21.552 -1.801 1.00 62.94 101 SER A N 1
ATOM 792 C CA . SER A 1 101 ? 1.596 -22.307 -0.731 1.00 62.94 101 SER A CA 1
ATOM 793 C C . SER A 1 101 ? 2.341 -21.414 0.261 1.00 62.94 101 SER A C 1
ATOM 795 O O . SER A 1 101 ? 2.457 -21.764 1.437 1.00 62.94 101 SER A O 1
ATOM 797 N N . ALA A 1 102 ? 2.831 -20.247 -0.179 1.00 60.91 102 ALA A N 1
ATOM 798 C CA . ALA A 1 102 ? 3.571 -19.353 0.704 1.00 60.91 102 ALA A CA 1
ATOM 799 C C . ALA A 1 102 ? 2.604 -18.519 1.573 1.00 60.91 102 ALA A C 1
ATOM 801 O O . ALA A 1 102 ? 1.819 -17.732 1.039 1.00 60.91 102 ALA A O 1
ATOM 802 N N . PRO A 1 103 ? 2.670 -18.627 2.913 1.00 61.47 103 PRO A N 1
ATOM 803 C CA . PRO A 1 103 ? 1.764 -17.912 3.816 1.00 61.47 103 PRO A CA 1
ATOM 804 C C . PRO A 1 103 ? 2.084 -16.413 3.935 1.00 61.47 103 PRO A C 1
ATOM 806 O O . PRO A 1 103 ? 1.302 -15.661 4.510 1.00 61.47 103 PRO A O 1
ATOM 809 N N . VAL A 1 104 ? 3.239 -15.973 3.420 1.00 66.88 104 VAL A N 1
ATOM 810 C CA . VAL A 1 104 ? 3.696 -14.580 3.469 1.00 66.88 104 VAL A CA 1
ATOM 811 C C . VAL A 1 104 ? 4.260 -14.181 2.114 1.00 66.88 104 VAL A C 1
ATOM 813 O O . VAL A 1 104 ? 5.138 -14.852 1.568 1.00 66.88 104 VAL A O 1
ATOM 816 N N . VAL A 1 105 ? 3.777 -13.049 1.606 1.00 66.44 105 VAL A N 1
ATOM 817 C CA . VAL A 1 105 ? 4.212 -12.452 0.345 1.00 66.44 105 VAL A CA 1
ATOM 818 C C . VAL A 1 105 ? 4.500 -10.956 0.548 1.00 66.44 105 VAL A C 1
ATOM 820 O O . VAL A 1 105 ? 3.728 -10.276 1.216 1.00 66.44 105 VAL A O 1
ATOM 823 N N . SER A 1 106 ? 5.590 -10.407 -0.003 1.00 69.31 106 SER A N 1
ATOM 824 C CA . SER A 1 106 ? 5.761 -8.935 -0.097 1.00 69.31 106 SER A CA 1
ATOM 825 C C . SER A 1 106 ? 5.142 -8.506 -1.401 1.00 69.31 106 SER A C 1
ATOM 827 O O . SER A 1 106 ? 5.088 -9.288 -2.337 1.00 69.31 106 SER A O 1
ATOM 829 N N . ASN A 1 107 ? 4.810 -7.230 -1.489 1.00 74.25 107 ASN A N 1
ATOM 830 C CA . ASN A 1 107 ? 4.555 -6.563 -2.752 1.00 74.25 107 ASN A CA 1
ATOM 831 C C . ASN A 1 107 ? 5.807 -5.843 -3.301 1.00 74.25 107 ASN A C 1
ATOM 833 O O . ASN A 1 107 ? 5.698 -4.959 -4.145 1.00 74.25 107 ASN A O 1
ATOM 837 N N . ALA A 1 108 ? 6.997 -6.182 -2.789 1.00 71.75 108 ALA A N 1
ATOM 838 C CA . ALA A 1 108 ? 8.278 -5.553 -3.089 1.00 71.75 108 ALA A CA 1
ATOM 839 C C . ALA A 1 108 ? 8.294 -4.042 -2.801 1.00 71.75 108 ALA A C 1
ATOM 841 O O . ALA A 1 108 ? 7.405 -3.498 -2.152 1.00 71.75 108 ALA A O 1
ATOM 842 N N . SER A 1 109 ? 9.361 -3.354 -3.215 1.00 74.12 109 SER A N 1
ATOM 843 C CA . SER A 1 109 ? 9.466 -1.904 -3.045 1.00 74.12 109 SER A CA 1
ATOM 844 C C . SER A 1 109 ? 8.735 -1.157 -4.161 1.00 74.12 109 SER A C 1
ATOM 846 O O . SER A 1 109 ? 8.595 -1.661 -5.278 1.00 74.12 109 SER A O 1
ATOM 848 N N . CYS A 1 110 ? 8.321 0.083 -3.895 1.00 76.12 110 CYS A N 1
ATOM 849 C CA . CYS A 1 110 ? 7.721 0.964 -4.903 1.00 76.12 110 CYS A CA 1
ATOM 850 C C . CYS A 1 110 ? 8.610 1.116 -6.153 1.00 76.12 110 CYS A C 1
ATOM 852 O O . CYS A 1 110 ? 8.115 1.094 -7.273 1.00 76.12 110 CYS A O 1
ATOM 854 N N . SER A 1 111 ? 9.931 1.149 -5.986 1.00 72.50 111 SER A N 1
ATOM 855 C CA . SER A 1 111 ? 10.896 1.206 -7.093 1.00 72.50 111 SER A CA 1
ATOM 856 C C . SER A 1 111 ? 10.932 -0.041 -7.945 1.00 72.50 111 SER A C 1
ATOM 858 O O . SER A 1 111 ? 11.062 0.068 -9.157 1.00 72.50 111 SER A O 1
ATOM 860 N N . LYS A 1 112 ? 10.824 -1.223 -7.326 1.00 71.25 112 LYS A N 1
ATOM 861 C CA . LYS A 1 112 ? 10.739 -2.479 -8.074 1.00 71.25 112 LYS A CA 1
ATOM 862 C C . LYS A 1 112 ? 9.443 -2.522 -8.877 1.00 71.25 112 LYS A C 1
ATOM 864 O O . LYS A 1 112 ? 9.487 -2.888 -10.041 1.00 71.25 112 LYS A O 1
ATOM 869 N N . ASN A 1 113 ? 8.333 -2.065 -8.297 1.00 74.75 113 ASN A N 1
ATOM 870 C CA . ASN A 1 113 ? 7.059 -1.953 -9.013 1.00 74.75 113 ASN A CA 1
ATOM 871 C C . ASN A 1 113 ? 7.092 -0.908 -10.144 1.00 74.75 113 ASN A C 1
ATOM 873 O O . ASN A 1 113 ? 6.410 -1.087 -11.144 1.00 74.75 113 ASN A O 1
ATOM 877 N N . CYS A 1 114 ? 7.889 0.158 -10.018 1.00 76.00 114 CYS A N 1
ATOM 878 C CA . CYS A 1 114 ? 8.103 1.130 -11.094 1.00 76.00 114 CYS A CA 1
ATOM 879 C C . CYS A 1 114 ? 9.000 0.570 -12.213 1.00 76.00 114 CYS A C 1
ATOM 881 O O . CYS A 1 114 ? 8.688 0.723 -13.390 1.00 76.00 114 CYS A O 1
ATOM 883 N N . LEU A 1 115 ? 10.095 -0.107 -11.851 1.00 77.50 115 LEU A N 1
ATOM 884 C CA . LEU A 1 115 ? 11.090 -0.607 -12.801 1.00 77.50 115 LEU A CA 1
ATOM 885 C C . LEU A 1 115 ? 10.633 -1.859 -13.551 1.00 77.50 115 LEU A C 1
ATOM 887 O O . LEU A 1 115 ? 10.893 -1.980 -14.743 1.00 77.50 115 LEU A O 1
ATOM 891 N N . ALA A 1 116 ? 9.984 -2.800 -12.861 1.00 74.94 116 ALA A N 1
ATOM 892 C CA . ALA A 1 116 ? 9.709 -4.127 -13.405 1.00 74.94 116 ALA A CA 1
ATOM 893 C C . ALA A 1 116 ? 8.869 -4.105 -14.696 1.00 74.94 116 ALA A C 1
ATOM 895 O O . ALA A 1 116 ? 9.266 -4.783 -15.644 1.00 74.94 116 ALA A O 1
ATOM 896 N N . PRO A 1 117 ? 7.775 -3.322 -14.810 1.00 79.38 117 PRO A N 1
ATOM 897 C CA . PRO A 1 117 ? 7.019 -3.245 -16.059 1.00 79.38 117 PRO A CA 1
ATOM 898 C C . PRO A 1 117 ? 7.846 -2.671 -17.216 1.00 79.38 117 PRO A C 1
ATOM 900 O O . PRO A 1 117 ? 7.772 -3.186 -18.329 1.00 79.38 117 PRO A O 1
ATOM 903 N N . LEU A 1 118 ? 8.661 -1.643 -16.951 1.00 80.88 118 LEU A N 1
ATOM 904 C CA . LEU A 1 118 ? 9.514 -1.011 -17.961 1.00 80.88 118 LEU A CA 1
ATOM 905 C C . LEU A 1 118 ? 10.591 -1.982 -18.460 1.00 80.88 118 LEU A C 1
ATOM 907 O O . LEU A 1 118 ? 10.705 -2.210 -19.663 1.00 80.88 118 LEU A O 1
ATOM 911 N N . ALA A 1 119 ? 11.324 -2.601 -17.532 1.00 77.88 119 ALA A N 1
ATOM 912 C CA . ALA A 1 119 ? 12.355 -3.586 -17.845 1.00 77.88 119 ALA A CA 1
ATOM 913 C C . ALA A 1 119 ? 11.775 -4.781 -18.614 1.00 77.88 119 ALA A C 1
ATOM 915 O O . ALA A 1 119 ? 12.369 -5.235 -19.589 1.00 77.88 119 ALA A O 1
ATOM 916 N N . LYS A 1 120 ? 10.579 -5.251 -18.231 1.00 79.81 120 LYS A N 1
ATOM 917 C CA . LYS A 1 120 ? 9.890 -6.338 -18.930 1.00 79.81 120 LYS A CA 1
ATOM 918 C C . LYS A 1 120 ? 9.574 -5.985 -20.382 1.00 79.81 120 LYS A C 1
ATOM 920 O O . LYS A 1 120 ? 9.894 -6.766 -21.269 1.00 79.81 120 LYS A O 1
ATOM 925 N N . VAL A 1 121 ? 8.957 -4.829 -20.636 1.00 84.31 121 VAL A N 1
ATOM 926 C CA . VAL A 1 121 ? 8.574 -4.426 -22.001 1.00 84.31 121 VAL A CA 1
ATOM 927 C C . VAL A 1 121 ? 9.801 -4.275 -22.900 1.00 84.31 121 VAL A C 1
ATOM 929 O O . VAL A 1 121 ? 9.779 -4.744 -24.038 1.00 84.31 121 VAL A O 1
ATOM 932 N N . ILE A 1 122 ? 10.876 -3.660 -22.395 1.00 81.38 122 ILE A N 1
ATOM 933 C CA . ILE A 1 122 ? 12.130 -3.503 -23.145 1.00 81.38 122 ILE A CA 1
ATOM 934 C C . ILE A 1 122 ? 12.745 -4.876 -23.432 1.00 81.38 122 ILE A C 1
ATOM 936 O O . ILE A 1 122 ? 13.068 -5.180 -24.578 1.00 81.38 122 ILE A O 1
ATOM 940 N N . ASN A 1 123 ? 12.845 -5.742 -22.421 1.00 81.69 123 ASN A N 1
ATOM 941 C CA . ASN A 1 123 ? 13.408 -7.077 -22.587 1.00 81.69 123 ASN A CA 1
ATOM 942 C C . ASN A 1 123 ? 12.611 -7.931 -23.582 1.00 81.69 123 ASN A C 1
ATOM 944 O O . ASN A 1 123 ? 13.208 -8.547 -24.462 1.00 81.69 123 ASN A O 1
ATOM 948 N N . ASP A 1 124 ? 11.280 -7.920 -23.495 1.00 82.75 124 ASP A N 1
ATOM 949 C CA . ASP A 1 124 ? 10.412 -8.685 -24.393 1.00 82.75 124 ASP A CA 1
ATOM 950 C C . ASP A 1 124 ? 10.522 -8.195 -25.855 1.00 82.75 124 ASP A C 1
ATOM 952 O O . ASP A 1 124 ? 10.464 -9.005 -26.782 1.00 82.75 124 ASP A O 1
ATOM 956 N N . LYS A 1 125 ? 10.700 -6.883 -26.085 1.00 83.44 125 LYS A N 1
ATOM 957 C CA . LYS A 1 125 ? 10.807 -6.299 -27.436 1.00 83.44 125 LYS A CA 1
ATOM 958 C C . LYS A 1 125 ? 12.204 -6.445 -28.046 1.00 83.44 125 LYS A C 1
ATOM 960 O O . LYS A 1 125 ? 12.340 -6.876 -29.195 1.00 83.44 125 LYS A O 1
ATOM 965 N N . SER A 1 126 ? 13.238 -6.034 -27.319 1.00 79.31 126 SER A N 1
ATOM 966 C CA . SER A 1 126 ? 14.576 -5.800 -27.874 1.00 79.31 126 SER A CA 1
ATOM 967 C C . SER A 1 126 ? 15.705 -6.499 -27.126 1.00 79.31 126 SER A C 1
ATOM 969 O O . SER A 1 126 ? 16.840 -6.440 -27.598 1.00 79.31 126 SER A O 1
ATOM 971 N N . GLY A 1 127 ? 15.399 -7.216 -26.041 1.00 77.94 127 GLY A N 1
ATOM 972 C CA . GLY A 1 127 ? 16.371 -7.938 -25.222 1.00 77.94 127 GLY A CA 1
ATOM 973 C C . GLY A 1 127 ? 17.272 -6.997 -24.423 1.00 77.94 127 GLY A C 1
ATOM 974 O O . GLY A 1 127 ? 17.753 -5.985 -24.930 1.00 77.94 127 GLY A O 1
ATOM 975 N N . VAL A 1 128 ? 17.529 -7.326 -23.160 1.00 70.62 128 VAL A N 1
ATOM 976 C CA . VAL A 1 128 ? 18.379 -6.519 -22.274 1.00 70.62 128 VAL A CA 1
ATOM 977 C C . VAL A 1 128 ? 19.727 -7.205 -22.052 1.00 70.62 128 VAL A C 1
ATOM 979 O O . VAL A 1 128 ? 19.785 -8.309 -21.502 1.00 70.62 128 VAL A O 1
ATOM 982 N N . VAL A 1 129 ? 20.825 -6.531 -22.420 1.00 65.69 129 VAL A N 1
ATOM 983 C CA . VAL A 1 129 ? 22.201 -7.028 -22.210 1.00 65.69 129 VAL A CA 1
ATOM 984 C C . VAL A 1 129 ? 22.735 -6.629 -20.836 1.00 65.69 129 VAL A C 1
ATOM 986 O O . VAL A 1 129 ? 23.287 -7.454 -20.115 1.00 65.69 129 VAL A O 1
ATOM 989 N N . GLU A 1 130 ? 22.622 -5.347 -20.494 1.00 63.09 130 GLU A N 1
ATOM 990 C CA . GLU A 1 130 ? 23.143 -4.741 -19.264 1.00 63.09 130 GLU A CA 1
ATOM 991 C C . GLU A 1 130 ? 22.363 -3.454 -18.985 1.00 63.09 130 GLU A C 1
ATOM 993 O O . GLU A 1 130 ? 22.131 -2.672 -19.913 1.00 63.09 130 GLU A O 1
ATOM 998 N N . GLU A 1 131 ? 22.000 -3.197 -17.725 1.00 61.41 131 GLU A N 1
ATOM 999 C CA . GLU A 1 131 ? 21.328 -1.949 -17.352 1.00 61.41 131 GLU A CA 1
ATOM 1000 C C . GLU A 1 131 ? 21.925 -1.290 -16.113 1.00 61.41 131 GLU A C 1
ATOM 1002 O O . GLU A 1 131 ? 22.373 -1.933 -15.158 1.00 61.41 131 GLU A O 1
ATOM 1007 N N . LYS A 1 132 ? 21.857 0.040 -16.115 1.00 58.78 132 LYS A N 1
ATOM 1008 C CA . LYS A 1 132 ? 22.132 0.896 -14.967 1.00 58.78 132 LYS A CA 1
ATOM 1009 C C . LYS A 1 132 ? 20.913 1.780 -14.742 1.00 58.78 132 LYS A C 1
ATOM 1011 O O . LYS A 1 132 ? 20.618 2.665 -15.542 1.00 58.78 132 LYS A O 1
ATOM 1016 N N . ALA A 1 133 ? 20.224 1.556 -13.633 1.00 57.88 133 ALA A N 1
ATOM 1017 C CA . ALA A 1 133 ? 19.108 2.391 -13.218 1.00 57.88 133 ALA A CA 1
ATOM 1018 C C . ALA A 1 133 ? 19.588 3.462 -12.229 1.00 57.88 133 ALA A C 1
ATOM 1020 O O . ALA A 1 133 ? 20.332 3.184 -11.284 1.00 57.88 133 ALA A O 1
ATOM 1021 N N . LYS A 1 134 ? 19.145 4.701 -12.411 1.00 56.44 134 LYS A N 1
ATOM 1022 C CA . LYS A 1 134 ? 19.265 5.765 -11.415 1.00 56.44 134 LYS A CA 1
ATOM 1023 C C . LYS A 1 134 ? 17.860 6.140 -10.978 1.00 56.44 134 LYS A C 1
ATOM 1025 O O . LYS A 1 134 ? 17.023 6.502 -11.792 1.00 56.44 134 LYS A O 1
ATOM 1030 N N . LEU A 1 135 ? 17.593 6.071 -9.682 1.00 54.03 135 LEU A N 1
ATOM 1031 C CA . LEU A 1 135 ? 16.298 6.455 -9.136 1.00 54.03 135 LEU A CA 1
ATOM 1032 C C . LEU A 1 135 ? 16.450 7.710 -8.281 1.00 54.03 135 LEU A C 1
ATOM 1034 O O . LEU A 1 135 ? 17.229 7.728 -7.327 1.00 54.03 135 LEU A O 1
ATOM 1038 N N . ALA A 1 136 ? 15.675 8.747 -8.577 1.00 57.06 136 ALA A N 1
ATOM 1039 C CA . ALA A 1 136 ? 15.481 9.853 -7.650 1.00 57.06 136 ALA A CA 1
ATOM 1040 C C . ALA A 1 136 ? 14.278 9.531 -6.749 1.00 57.06 136 ALA A C 1
ATOM 1042 O O . ALA A 1 136 ? 13.152 9.386 -7.223 1.00 57.06 136 ALA A O 1
ATOM 1043 N N . TRP A 1 137 ? 14.549 9.376 -5.455 1.00 56.25 137 TRP A N 1
ATOM 1044 C CA . TRP A 1 137 ? 13.606 9.040 -4.393 1.00 56.25 137 TRP A CA 1
ATOM 1045 C C . TRP A 1 137 ? 13.230 10.251 -3.546 1.00 56.25 137 TRP A C 1
ATOM 1047 O O . TRP A 1 137 ? 14.002 11.188 -3.349 1.00 56.25 137 TRP A O 1
ATOM 1057 N N . TRP A 1 138 ? 12.090 10.119 -2.891 1.00 49.34 138 TRP A N 1
ATOM 1058 C CA . TRP A 1 138 ? 11.664 10.955 -1.780 1.00 49.34 138 TRP A CA 1
ATOM 1059 C C . TRP A 1 138 ? 12.194 10.474 -0.400 1.00 49.34 138 TRP A C 1
ATOM 1061 O O . TRP A 1 138 ? 12.454 9.282 -0.211 1.00 49.34 138 TRP A O 1
ATOM 1071 N N . SER A 1 139 ? 12.369 11.375 0.588 1.00 44.56 139 SER A N 1
ATOM 1072 C CA . SER A 1 139 ? 12.788 11.025 1.964 1.00 44.56 139 SER A CA 1
ATOM 1073 C C . SER A 1 139 ? 12.405 12.034 3.054 1.00 44.56 139 SER A C 1
ATOM 1075 O O . SER A 1 139 ? 12.755 13.204 2.957 1.00 44.56 139 SER A O 1
ATOM 1077 N N . TRP A 1 140 ? 11.868 11.527 4.174 1.00 37.84 140 TRP A N 1
ATOM 1078 C CA . TRP A 1 140 ? 11.663 12.254 5.446 1.00 37.84 140 TRP A CA 1
ATOM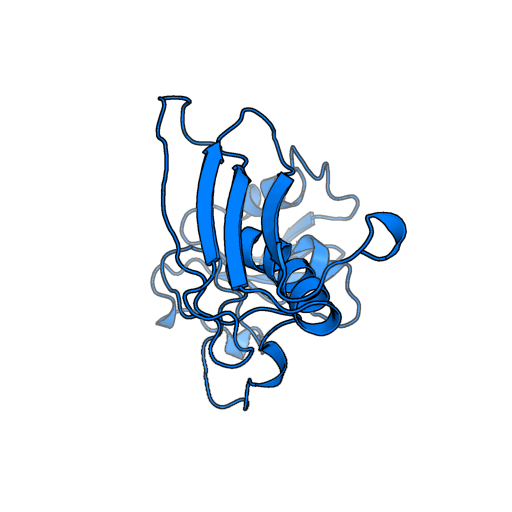 1079 C C . TRP A 1 140 ? 12.911 12.405 6.336 1.00 37.84 140 TRP A C 1
ATOM 1081 O O . TRP A 1 140 ? 12.908 13.183 7.288 1.00 37.84 140 TRP A O 1
ATOM 1091 N N . LEU A 1 141 ? 13.972 11.628 6.096 1.00 37.56 141 LEU A N 1
ATOM 1092 C CA . LEU A 1 141 ? 15.185 11.676 6.921 1.00 37.56 141 LEU A CA 1
ATOM 1093 C C . LEU A 1 141 ? 16.047 12.882 6.532 1.00 37.56 141 LEU A C 1
ATOM 1095 O O . LEU A 1 141 ? 16.205 13.148 5.340 1.00 37.56 141 LEU A O 1
ATOM 1099 N N . ARG A 1 142 ? 16.589 13.577 7.550 1.00 36.31 142 ARG A N 1
ATOM 1100 C CA . ARG A 1 142 ? 17.356 14.830 7.427 1.00 36.31 142 ARG A CA 1
ATOM 1101 C C . ARG A 1 142 ? 18.345 14.808 6.247 1.00 36.31 142 ARG A C 1
ATOM 1103 O O . ARG A 1 142 ? 19.002 13.783 6.042 1.00 36.31 142 ARG A O 1
ATOM 1110 N N . PRO A 1 143 ? 18.474 15.930 5.510 1.00 38.59 143 PRO A N 1
ATOM 1111 C CA . PRO A 1 143 ? 19.327 16.056 4.334 1.00 38.59 143 PRO A CA 1
ATOM 1112 C C . PRO A 1 143 ? 20.792 16.130 4.765 1.00 38.59 143 PRO A C 1
ATOM 1114 O O . PRO A 1 143 ? 21.413 17.183 4.778 1.00 38.59 143 PRO A O 1
ATOM 1117 N N . GLU A 1 144 ? 21.347 14.996 5.156 1.00 34.41 144 GLU A N 1
ATOM 1118 C CA . GLU A 1 144 ? 22.778 14.843 5.369 1.00 34.41 144 GLU A CA 1
ATOM 1119 C C . GLU A 1 144 ? 23.233 13.821 4.339 1.00 34.41 144 GLU A C 1
ATOM 1121 O O . GLU A 1 144 ? 22.849 12.650 4.402 1.00 34.41 144 GLU A O 1
ATOM 1126 N N . HIS A 1 145 ? 23.934 14.330 3.323 1.00 35.50 145 HIS A N 1
ATOM 1127 C CA . HIS A 1 145 ? 24.373 13.660 2.102 1.00 35.50 145 HIS A CA 1
ATOM 1128 C C . HIS A 1 145 ? 24.707 12.175 2.310 1.00 35.50 145 HIS A C 1
ATOM 1130 O O . HIS A 1 145 ? 25.816 11.812 2.694 1.00 35.50 145 HIS A O 1
ATOM 1136 N N . ARG A 1 146 ? 23.744 11.296 2.026 1.00 32.78 146 ARG A N 1
ATOM 1137 C CA . ARG A 1 146 ? 23.962 9.850 1.984 1.00 32.78 146 ARG A CA 1
ATOM 1138 C C . ARG A 1 146 ? 23.578 9.330 0.611 1.00 32.78 146 ARG A C 1
ATOM 1140 O O . ARG A 1 146 ? 22.400 9.208 0.286 1.00 32.78 146 ARG A O 1
ATOM 1147 N N . PHE A 1 147 ? 24.600 9.014 -0.179 1.00 32.34 147 PHE A N 1
ATOM 1148 C CA . PHE A 1 147 ? 24.470 8.156 -1.348 1.00 32.34 147 PHE A CA 1
ATOM 1149 C C . PHE A 1 147 ? 24.162 6.749 -0.841 1.00 32.34 147 PHE A C 1
ATOM 1151 O O . PHE A 1 147 ? 25.021 6.096 -0.250 1.00 32.34 147 PHE A O 1
ATOM 1158 N N . VAL A 1 148 ? 22.930 6.286 -1.027 1.00 36.91 148 VAL A N 1
ATOM 1159 C CA . VAL A 1 148 ? 22.592 4.889 -0.755 1.00 36.91 148 VAL A CA 1
ATOM 1160 C C . VAL A 1 148 ? 22.684 4.143 -2.080 1.00 36.91 148 VAL A C 1
ATOM 1162 O O . VAL A 1 148 ? 21.804 4.242 -2.934 1.00 36.91 148 VAL A O 1
ATOM 1165 N N . VAL A 1 149 ? 23.782 3.413 -2.263 1.00 36.41 149 VAL A N 1
ATOM 1166 C CA . VAL A 1 149 ? 23.901 2.376 -3.293 1.00 36.41 149 VAL A CA 1
ATOM 1167 C C . VAL A 1 149 ? 23.321 1.118 -2.674 1.00 36.41 149 VAL A C 1
ATOM 1169 O O . VAL A 1 149 ? 23.912 0.635 -1.717 1.00 36.41 149 VAL A O 1
ATOM 1172 N N . ASN A 1 150 ? 22.182 0.601 -3.145 1.00 41.94 150 ASN A N 1
ATOM 1173 C CA . ASN A 1 150 ? 21.824 -0.788 -2.846 1.00 41.94 150 ASN A CA 1
ATOM 1174 C C . ASN A 1 150 ? 20.730 -1.364 -3.755 1.00 41.94 150 ASN A C 1
ATOM 1176 O O . ASN A 1 150 ? 19.616 -0.845 -3.819 1.00 41.94 150 ASN A O 1
ATOM 1180 N N . GLY A 1 151 ? 21.054 -2.523 -4.342 1.00 42.00 151 GLY A N 1
ATOM 1181 C CA . GLY A 1 151 ? 20.114 -3.511 -4.873 1.00 42.00 151 GLY A CA 1
ATOM 1182 C C . GLY A 1 151 ? 20.496 -4.055 -6.252 1.00 42.00 151 GLY A C 1
ATOM 1183 O O . GLY A 1 151 ? 20.387 -3.338 -7.240 1.00 42.00 151 GLY A O 1
ATOM 1184 N N . ARG A 1 152 ? 20.857 -5.346 -6.336 1.00 42.03 152 ARG A N 1
ATOM 1185 C CA . ARG A 1 152 ? 20.648 -6.127 -7.570 1.00 42.03 152 ARG A CA 1
ATOM 1186 C C . ARG A 1 152 ? 19.158 -6.436 -7.678 1.00 42.03 152 ARG A C 1
ATOM 1188 O O . ARG A 1 152 ? 18.544 -6.815 -6.674 1.00 42.03 152 ARG A O 1
ATOM 1195 N N . SER A 1 153 ? 18.569 -6.313 -8.864 1.00 47.62 153 SER A N 1
ATOM 1196 C CA . SER A 1 153 ? 17.277 -6.959 -9.100 1.00 47.62 153 SER A CA 1
ATOM 1197 C C . SER A 1 153 ? 17.492 -8.470 -9.050 1.00 47.62 153 SER A C 1
ATOM 1199 O O . SER A 1 153 ? 18.288 -9.000 -9.822 1.00 47.62 153 SER A O 1
ATOM 1201 N N . GLN A 1 154 ? 16.805 -9.150 -8.137 1.00 43.31 154 GLN A N 1
ATOM 1202 C CA . GLN A 1 154 ? 16.599 -10.585 -8.264 1.00 43.31 154 GLN A CA 1
ATOM 1203 C C . GLN A 1 154 ? 15.273 -10.773 -8.979 1.00 43.31 154 GLN A C 1
ATOM 1205 O O . GLN A 1 154 ? 14.227 -10.435 -8.421 1.00 43.31 154 GLN A O 1
ATOM 1210 N N . ASP A 1 155 ? 15.338 -11.265 -10.207 1.00 50.59 155 ASP A N 1
ATOM 1211 C CA . ASP A 1 155 ? 14.174 -11.746 -10.935 1.00 50.59 155 ASP A CA 1
ATOM 1212 C C . ASP A 1 155 ? 14.352 -13.238 -11.171 1.00 50.59 155 ASP A C 1
ATOM 1214 O O . ASP A 1 155 ? 15.049 -13.667 -12.092 1.00 50.59 155 ASP A O 1
ATOM 1218 N N . ARG A 1 156 ? 13.750 -14.049 -10.303 1.00 43.09 156 ARG A N 1
ATOM 1219 C CA . ARG A 1 156 ? 13.729 -15.493 -10.515 1.00 43.09 156 ARG A CA 1
ATOM 1220 C C . ARG A 1 156 ? 12.733 -15.796 -11.636 1.00 43.09 156 ARG A C 1
ATOM 1222 O O . ARG A 1 156 ? 11.582 -16.087 -11.344 1.00 43.09 156 ARG A O 1
ATOM 1229 N N . GLY A 1 157 ? 13.179 -15.753 -12.893 1.00 45.28 157 GLY A N 1
ATOM 1230 C CA . GLY A 1 157 ? 12.458 -16.415 -13.987 1.00 45.28 157 GLY A CA 1
ATOM 1231 C C . GLY A 1 157 ? 12.369 -15.708 -15.340 1.00 45.28 157 GLY A C 1
ATOM 1232 O O . GLY A 1 157 ? 12.028 -16.393 -16.297 1.00 45.28 157 GLY A O 1
ATOM 1233 N N . GLN A 1 158 ? 12.690 -14.411 -15.484 1.00 52.53 158 GLN A N 1
ATOM 1234 C CA . GLN A 1 158 ? 12.488 -13.694 -16.770 1.00 52.53 158 GLN A CA 1
ATOM 1235 C C . GLN A 1 158 ? 13.773 -13.251 -17.495 1.00 52.53 158 GLN A C 1
ATOM 1237 O O . GLN A 1 158 ? 13.731 -12.405 -18.384 1.00 52.53 158 GLN A O 1
ATOM 1242 N N . GLY A 1 159 ? 14.935 -13.828 -17.162 1.00 57.72 159 GLY A N 1
ATOM 1243 C CA . GLY A 1 159 ? 16.180 -13.619 -17.929 1.00 57.72 159 GLY A CA 1
ATOM 1244 C C . GLY A 1 159 ? 16.889 -12.270 -17.714 1.00 57.72 159 GLY A C 1
ATOM 1245 O O . GLY A 1 159 ? 17.868 -11.973 -18.406 1.00 57.72 159 GLY A O 1
ATOM 1246 N N . ILE A 1 160 ? 16.434 -11.477 -16.738 1.00 61.91 160 ILE A N 1
ATOM 1247 C CA . ILE A 1 160 ? 17.041 -10.200 -16.314 1.00 61.91 160 ILE A CA 1
ATOM 1248 C C . ILE A 1 160 ? 17.802 -10.304 -14.977 1.00 61.91 160 ILE A C 1
ATOM 1250 O O . ILE A 1 160 ? 18.328 -9.308 -14.475 1.00 61.91 160 ILE A O 1
ATOM 1254 N N . ASP A 1 161 ? 17.885 -11.507 -14.394 1.00 62.16 161 ASP A N 1
ATOM 1255 C CA . ASP A 1 161 ? 18.572 -11.729 -13.120 1.00 62.16 161 ASP A CA 1
ATOM 1256 C C . ASP A 1 161 ? 20.054 -11.346 -13.207 1.00 62.16 161 ASP A C 1
ATOM 1258 O O . ASP A 1 161 ? 20.763 -11.702 -14.149 1.00 62.16 161 ASP A O 1
ATOM 1262 N N . GLY A 1 162 ? 20.521 -10.573 -12.228 1.00 62.56 162 GLY A N 1
ATOM 1263 C CA . GLY A 1 162 ? 21.899 -10.082 -12.187 1.00 62.56 162 GLY A CA 1
ATOM 1264 C C . GLY A 1 162 ? 22.266 -9.019 -13.234 1.00 62.56 162 GLY A C 1
ATOM 1265 O O . GLY A 1 162 ? 23.378 -8.498 -13.158 1.00 62.56 162 GLY A O 1
ATOM 1266 N N . LYS A 1 163 ? 21.362 -8.649 -14.154 1.00 66.12 163 LYS A N 1
ATOM 1267 C CA . LYS A 1 163 ? 21.617 -7.628 -15.188 1.00 66.12 163 LYS A CA 1
ATOM 1268 C C . LYS A 1 163 ? 21.332 -6.194 -14.734 1.00 66.12 163 LYS A C 1
ATOM 1270 O O . LYS A 1 163 ? 21.822 -5.266 -15.376 1.00 66.12 163 LYS A O 1
ATOM 1275 N N . LEU A 1 164 ? 20.567 -6.006 -13.650 1.00 67.75 164 LEU A N 1
ATOM 1276 C CA . LEU A 1 164 ? 20.164 -4.679 -13.167 1.00 67.75 164 LEU A CA 1
ATOM 1277 C C . LEU A 1 164 ? 20.851 -4.313 -11.852 1.00 67.75 164 LEU A C 1
ATOM 1279 O O . LEU A 1 164 ? 20.833 -5.065 -10.870 1.00 67.75 164 LEU A O 1
ATOM 1283 N N . THR A 1 165 ? 21.388 -3.100 -11.818 1.00 68.44 165 THR A N 1
ATOM 1284 C CA . THR A 1 165 ? 21.909 -2.443 -10.618 1.00 68.44 165 THR A CA 1
ATOM 1285 C C . THR A 1 165 ? 21.599 -0.951 -10.672 1.00 68.44 165 THR A C 1
ATOM 1287 O O . THR A 1 165 ? 21.341 -0.399 -11.746 1.00 68.44 165 THR A O 1
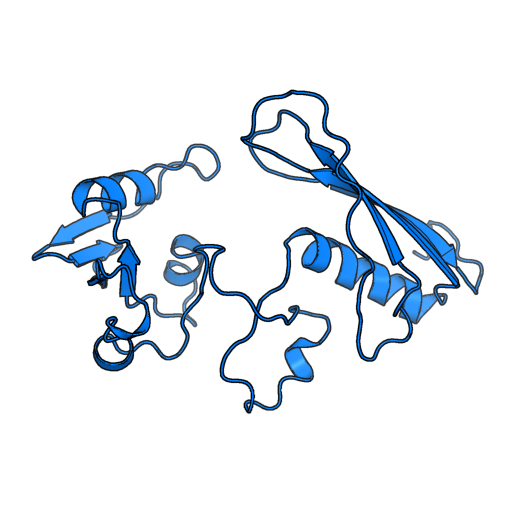ATOM 1290 N N . GLY A 1 166 ? 21.628 -0.277 -9.525 1.00 70.12 166 GLY A N 1
ATOM 1291 C CA . GLY A 1 166 ? 21.337 1.145 -9.492 1.00 70.12 166 GLY A CA 1
ATOM 1292 C C . GLY A 1 166 ? 21.677 1.867 -8.201 1.00 70.12 166 GLY A C 1
ATOM 1293 O O . GLY A 1 166 ? 22.117 1.280 -7.211 1.00 70.12 166 GLY A O 1
ATOM 1294 N N . ILE A 1 167 ? 21.461 3.179 -8.242 1.00 74.19 167 ILE A N 1
ATOM 1295 C CA . ILE A 1 167 ? 21.664 4.097 -7.117 1.00 74.19 167 ILE A CA 1
ATOM 1296 C C . ILE A 1 167 ? 20.417 4.941 -6.874 1.00 74.19 167 ILE A C 1
ATOM 1298 O O . ILE A 1 167 ? 19.632 5.190 -7.791 1.00 74.19 167 ILE A O 1
ATOM 1302 N N . ALA A 1 168 ? 20.259 5.386 -5.629 1.00 73.12 168 ALA A N 1
ATOM 1303 C CA . ALA A 1 168 ? 19.151 6.214 -5.186 1.00 73.12 168 ALA A CA 1
ATOM 1304 C C . ALA A 1 168 ? 19.635 7.593 -4.712 1.00 73.12 168 ALA A C 1
ATOM 1306 O O . ALA A 1 168 ? 20.538 7.674 -3.876 1.00 73.12 168 ALA A O 1
ATOM 1307 N N . PHE A 1 169 ? 18.986 8.663 -5.174 1.00 74.50 169 PHE A N 1
ATOM 1308 C CA . PHE A 1 169 ? 19.191 10.029 -4.676 1.00 74.50 169 PHE A CA 1
ATOM 1309 C C . PHE A 1 169 ? 17.947 10.508 -3.942 1.00 74.50 169 PHE A C 1
ATOM 1311 O O . PHE A 1 169 ? 16.868 10.500 -4.519 1.00 74.50 169 PHE A O 1
ATOM 1318 N N . ARG A 1 170 ? 18.082 10.930 -2.683 1.00 72.62 170 ARG A N 1
ATOM 1319 C CA . ARG A 1 170 ? 16.962 11.473 -1.903 1.00 72.62 170 ARG A CA 1
ATOM 1320 C C . ARG A 1 170 ? 16.851 12.984 -2.126 1.00 72.62 170 ARG A C 1
ATOM 1322 O O . ARG A 1 170 ? 17.835 13.688 -1.915 1.00 72.62 170 ARG A O 1
ATOM 1329 N N . VAL A 1 171 ? 15.674 13.468 -2.530 1.00 77.38 171 VAL A N 1
ATOM 1330 C CA . VAL A 1 171 ? 15.392 14.894 -2.791 1.00 77.38 171 VAL A CA 1
ATOM 1331 C C . VAL A 1 171 ? 14.215 15.416 -1.957 1.00 77.38 171 VAL A C 1
ATOM 1333 O O . VAL A 1 171 ? 13.405 14.639 -1.451 1.00 77.38 171 VAL A O 1
ATOM 1336 N N . LEU A 1 172 ? 14.133 16.743 -1.799 1.00 81.56 172 LEU A N 1
ATOM 1337 C CA . LEU A 1 172 ? 13.139 17.436 -0.966 1.00 81.56 172 LEU A CA 1
ATOM 1338 C C . LEU A 1 172 ? 11.801 17.643 -1.696 1.00 81.56 172 LEU A C 1
ATOM 1340 O O . LEU A 1 172 ? 11.370 18.769 -1.928 1.00 81.56 172 LEU A O 1
ATOM 1344 N N . THR A 1 173 ? 11.140 16.554 -2.066 1.00 78.38 173 THR A N 1
ATOM 1345 C CA . THR A 1 173 ? 9.717 16.569 -2.447 1.00 78.38 173 THR A CA 1
ATOM 1346 C C . THR A 1 173 ? 8.868 16.081 -1.266 1.00 78.38 173 THR A C 1
ATOM 1348 O O . THR A 1 173 ? 9.430 15.718 -0.237 1.00 78.38 173 THR A O 1
ATOM 1351 N N . SER A 1 174 ? 7.533 16.130 -1.324 1.00 77.75 174 SER A N 1
ATOM 1352 C CA . SER A 1 174 ? 6.659 15.533 -0.288 1.00 77.75 174 SER A CA 1
ATOM 1353 C C . SER A 1 174 ? 6.154 14.140 -0.665 1.00 77.75 174 SER A C 1
ATOM 1355 O O . SER A 1 174 ? 5.826 13.352 0.215 1.00 77.75 174 SER A O 1
ATOM 1357 N N . ASP A 1 175 ? 6.080 13.867 -1.963 1.00 81.06 175 ASP A N 1
ATOM 1358 C CA . ASP A 1 175 ? 5.727 12.594 -2.581 1.00 81.06 175 ASP A CA 1
ATOM 1359 C C . ASP A 1 175 ? 6.141 12.655 -4.067 1.00 81.06 175 ASP A C 1
ATOM 1361 O O . ASP A 1 175 ? 6.601 13.701 -4.538 1.00 81.06 175 ASP A O 1
ATOM 1365 N N . VAL A 1 176 ? 5.960 11.554 -4.799 1.00 85.12 176 VAL A N 1
ATOM 1366 C CA . VAL A 1 176 ? 6.382 11.322 -6.190 1.00 85.12 176 VAL A CA 1
ATOM 1367 C C . VAL A 1 176 ? 7.899 11.153 -6.330 1.00 85.12 176 VAL A C 1
ATOM 1369 O O . VAL A 1 176 ? 8.719 11.849 -5.733 1.00 85.12 176 VAL A O 1
ATOM 1372 N N . SER A 1 177 ? 8.285 10.154 -7.118 1.00 83.81 177 SER A N 1
ATOM 1373 C CA . SER A 1 177 ? 9.670 9.778 -7.418 1.00 83.81 177 SER A CA 1
ATOM 1374 C C . SER A 1 177 ? 9.780 9.434 -8.901 1.00 83.81 177 SER A C 1
ATOM 1376 O O . SER A 1 177 ? 8.784 9.063 -9.520 1.00 83.81 177 SER A O 1
ATOM 1378 N N . VAL A 1 178 ? 10.978 9.556 -9.473 1.00 84.19 178 VAL A N 1
ATOM 1379 C CA . VAL A 1 178 ? 11.206 9.342 -10.911 1.00 84.19 178 VAL A CA 1
ATOM 1380 C C . VAL A 1 178 ? 12.377 8.402 -11.151 1.00 84.19 178 VAL A C 1
ATOM 1382 O O . VAL A 1 178 ? 13.462 8.586 -10.596 1.00 84.19 178 VAL A O 1
ATOM 1385 N N . MET A 1 179 ? 12.143 7.394 -11.991 1.00 82.31 179 MET A N 1
ATOM 1386 C CA . MET A 1 179 ? 13.157 6.448 -12.441 1.00 82.31 179 MET A CA 1
ATOM 1387 C C . MET A 1 179 ? 13.762 6.913 -13.762 1.00 82.31 179 MET A C 1
ATOM 1389 O O . MET A 1 179 ? 13.040 7.122 -14.732 1.00 82.31 179 MET A O 1
ATOM 1393 N N . ASP A 1 180 ? 15.085 7.010 -13.794 1.00 82.38 180 ASP A N 1
ATOM 1394 C CA . ASP A 1 180 ? 15.885 7.147 -15.005 1.00 82.38 180 ASP A CA 1
ATOM 1395 C C . ASP A 1 180 ? 16.554 5.794 -15.289 1.00 82.38 180 ASP A C 1
ATOM 1397 O O . ASP A 1 180 ? 17.427 5.334 -14.543 1.00 82.38 180 ASP A O 1
ATOM 1401 N N . LEU A 1 181 ? 16.092 5.114 -16.339 1.00 81.12 181 LEU A N 1
ATOM 1402 C CA . LEU A 1 181 ? 16.623 3.823 -16.756 1.00 81.12 181 LEU A CA 1
ATOM 1403 C C . LEU A 1 181 ? 17.528 3.996 -17.974 1.00 81.12 181 LEU A C 1
ATOM 1405 O O . LEU A 1 181 ? 17.063 4.316 -19.064 1.00 81.12 181 LEU A O 1
ATOM 1409 N N . THR A 1 182 ? 18.815 3.691 -17.809 1.00 81.75 182 THR A N 1
ATOM 1410 C CA . THR A 1 182 ? 19.751 3.556 -18.926 1.00 81.75 182 THR A CA 1
ATOM 1411 C C . THR A 1 182 ? 20.065 2.078 -19.150 1.00 81.75 182 THR A C 1
ATOM 1413 O O . THR A 1 182 ? 20.654 1.422 -18.289 1.00 81.75 182 THR A O 1
ATOM 1416 N N . CYS A 1 183 ? 19.712 1.548 -20.318 1.00 80.12 183 CYS A N 1
ATOM 1417 C CA . CYS A 1 183 ? 19.938 0.150 -20.680 1.00 80.12 183 CYS A CA 1
ATOM 1418 C C . CYS A 1 183 ? 20.654 0.016 -22.028 1.00 80.12 183 CYS A C 1
ATOM 1420 O O . CYS A 1 183 ? 20.518 0.865 -22.911 1.00 80.12 183 CYS A O 1
ATOM 1422 N N . ARG A 1 184 ? 21.417 -1.070 -22.194 1.00 82.25 184 ARG A N 1
ATOM 1423 C CA . ARG A 1 184 ? 21.906 -1.525 -23.500 1.00 82.25 184 ARG A CA 1
ATOM 1424 C C . ARG A 1 184 ? 21.024 -2.671 -23.984 1.00 82.25 184 ARG A C 1
ATOM 1426 O O . ARG A 1 184 ? 20.948 -3.712 -23.329 1.00 82.25 184 ARG A O 1
ATOM 1433 N N . GLN A 1 185 ? 20.416 -2.472 -25.148 1.00 82.06 185 GLN A N 1
ATOM 1434 C CA . GLN A 1 185 ? 19.531 -3.444 -25.787 1.00 82.06 185 GLN A CA 1
ATOM 1435 C C . GLN A 1 185 ? 20.325 -4.404 -26.688 1.00 82.06 185 GLN A C 1
ATOM 1437 O O . GLN A 1 185 ? 21.374 -4.031 -27.218 1.00 82.06 185 GLN A O 1
ATOM 1442 N N . GLU A 1 186 ? 19.842 -5.637 -26.855 1.00 81.81 186 GLU A N 1
ATOM 1443 C CA . GLU A 1 186 ? 20.423 -6.624 -27.781 1.00 81.81 186 GLU A CA 1
ATOM 1444 C C . GLU A 1 186 ? 20.132 -6.252 -29.236 1.00 81.81 186 GLU A C 1
ATOM 1446 O O . GLU A 1 186 ? 20.997 -6.366 -30.106 1.00 81.81 186 GLU A O 1
ATOM 1451 N N . LYS A 1 187 ? 18.911 -5.779 -29.498 1.00 83.75 187 LYS A N 1
ATOM 1452 C CA . LYS A 1 187 ? 18.451 -5.312 -30.807 1.00 83.75 187 LYS A CA 1
ATOM 1453 C C . LYS A 1 187 ? 18.352 -3.792 -30.802 1.00 83.75 187 LYS A C 1
ATOM 1455 O O . LYS A 1 187 ? 17.858 -3.200 -29.846 1.00 83.75 187 LYS A O 1
ATOM 1460 N N . GLY A 1 188 ? 18.789 -3.157 -31.888 1.00 79.56 188 GLY A N 1
ATOM 1461 C CA . GLY A 1 188 ? 18.569 -1.725 -32.080 1.00 79.56 188 GLY A CA 1
ATOM 1462 C C . GLY A 1 188 ? 17.073 -1.412 -32.167 1.00 79.56 188 GLY A C 1
ATOM 1463 O O . GLY A 1 188 ? 16.350 -2.076 -32.909 1.00 79.56 188 GLY A O 1
ATOM 1464 N N . ALA A 1 189 ? 16.624 -0.399 -31.431 1.00 79.31 189 ALA A N 1
ATOM 1465 C CA . ALA A 1 189 ? 15.264 0.126 -31.478 1.00 79.31 189 ALA A CA 1
ATOM 1466 C C . ALA A 1 189 ? 15.315 1.646 -31.681 1.00 79.31 189 ALA A C 1
ATOM 1468 O O . ALA A 1 189 ? 16.183 2.313 -31.113 1.00 79.31 189 ALA A O 1
ATOM 1469 N N . SER A 1 190 ? 14.413 2.192 -32.502 1.00 83.44 190 SER A N 1
ATOM 1470 C CA . SER A 1 190 ? 14.245 3.646 -32.599 1.00 83.44 190 SER A CA 1
ATOM 1471 C C . SER A 1 190 ? 13.480 4.172 -31.385 1.00 83.44 190 SER A C 1
ATOM 1473 O O . SER A 1 190 ? 12.783 3.411 -30.712 1.00 83.44 190 SER A O 1
ATOM 1475 N N . MET A 1 191 ? 13.581 5.475 -31.114 1.00 81.50 191 MET A N 1
ATOM 1476 C CA . MET A 1 191 ? 12.875 6.089 -29.985 1.00 81.50 191 MET A CA 1
ATOM 1477 C C . MET A 1 191 ? 11.353 5.967 -30.129 1.00 81.50 191 MET A C 1
ATOM 1479 O O . MET A 1 191 ? 10.651 5.808 -29.142 1.00 81.50 191 MET A O 1
ATOM 1483 N N . GLU A 1 192 ? 10.845 5.992 -31.360 1.00 82.06 192 GLU A N 1
ATOM 1484 C CA . GLU A 1 192 ? 9.421 5.841 -31.669 1.00 82.06 192 GLU A CA 1
ATOM 1485 C C . GLU A 1 192 ? 8.922 4.401 -31.480 1.00 82.06 192 GLU A C 1
ATOM 1487 O O . GLU A 1 192 ? 7.725 4.182 -31.305 1.00 82.06 192 GLU A O 1
ATOM 1492 N N . ALA A 1 193 ? 9.817 3.411 -31.552 1.00 74.75 193 ALA A N 1
ATOM 1493 C CA . ALA A 1 193 ? 9.477 1.997 -31.396 1.00 74.75 193 ALA A CA 1
ATOM 1494 C C . ALA A 1 193 ? 9.455 1.533 -29.924 1.00 74.75 193 ALA A C 1
ATOM 1496 O O . ALA A 1 193 ? 8.866 0.484 -29.612 1.00 74.75 193 ALA A O 1
ATOM 1497 N N . ILE A 1 194 ? 10.114 2.290 -29.040 1.00 69.88 194 ILE A N 1
ATOM 1498 C CA . ILE A 1 194 ? 10.170 2.057 -27.589 1.00 69.88 194 ILE A CA 1
ATOM 1499 C C . ILE A 1 194 ? 8.846 2.499 -26.971 1.00 69.88 194 ILE A C 1
ATOM 1501 O O . ILE A 1 194 ? 8.121 1.572 -26.518 1.00 69.88 194 ILE A O 1
#

Radius of gyration: 20.42 Å; chains: 1; bounding box: 45×40×54 Å

Foldseek 3Di:
DVLVQVVDPVHDQQEDEAQPDDPVVVLVCQQADPVVGGDPFDWDDDDCFIQTNNDTHYYHNDPDPVPDPCVVSVDPDDDDDPPPDDDEDAPPACPVVCPVPDPDYHNDDPVCNVVVVVVLVLCVPFRFDAKEKEKEDEDPDDPDDDWDFDDQDDRPPRPCGRRYGYTYHYDPDPDDIDMDMDTDTNHDDDPVRD

InterPro domains:
  IPR020828 Glyceraldehyde 3-phosphate dehydrogenase, NAD(P) binding domain [PF00044] (3-86)
  IPR020828 Glyceraldehyde 3-phosphate dehydrogenase, NAD(P) binding domain [SM00846] (3-110)
  IPR020831 Glyceraldehyde/Erythrose phosphate dehydrogenase family [PTHR10836] (3-86)
  IPR036291 NAD(P)-binding domain superfamily [SSF51735] (3-130)

Sequence (194 aa):
MERAAIENPKTKFVAINEPFMGLEYMAYLFKYDLTHRKFNDSVETKIGNLVITGQVIQVFSARNPSGISWGKAGATYVCESTGVFIAFYVMGMNHKDYDGSAPVVSNASCSKNCLAPLAKVINDKSGVVEEKAKLAWWSWLRPEHRFVVNGRSQDRGQGIDGKLTGIAFRVLTSDVSVMDLTCRQEKGASMEAI

Organism: Plasmopara halstedii (NCBI:txid4781)

Secondary structure (DSSP, 8-state):
-HHHHHH-TT----EEE-SSS-HHHHHHHHHB-SSS-B-SS-EEEETTEEEETTEEEEEE--SSGGG--TTTTT-S-----SSSS-----TTTTTTS--S--S------HHHHHHHHHHHHHHHHH-EEEEEEEEEEE--S------EE------SSSS-TTTEEEEEEEES-SS--EEEEEEEESS---TTT-

pLDDT: mean 76.49, std 17.82, range [32.34, 97.06]